Protein AF-A0A5M5C023-F1 (afdb_monomer)

Foldseek 3Di:
DVCVVCVVVVVVVVVVVVVLCVLLVAPPVVLVVLVVVLLVLLVVLLVVVLVVCLVPVLQKFFDPPPLDDVPPPPDDDDDDDDDDPPPPPQDLGPVVNVVVVVVLVVVLVVLVVVLVVLVVVLVVLVVVLVVLVVVQVVQLVVLLVVVLCVVLVVLVVVLVVLVVVLVVLVVVPPDPCSVVVNVVSVVVNVVSVVVSVVSSVVSVVVCVVCVVVRTDPVSVVVSVVSVVVSVVSVVVSVVSVVVSVVSVVVSVVSVVVSSVVSPVSDDSVNSSVVSVCLLVVHDPPSMDGDDPVSVVSSVVSNVVSVVSVVVSVVSSVVSNVVSPD

Secondary structure (DSSP, 8-state):
-HHHHHHHHHHHHHHHHHHHHHHTT--HHHHHHHHHHHHHHHHHHHHHHHHHHHH-GGGEEE-TTTS--GGGGG-PPP---S---------SSHHHHHHHHHHHHHHHHHHHHHHHHHHHHHHHHHHHHHHHHHHHHHHHHHHHHHHHHHHHHHHHHHHHHHHHHHHHHHTTTTSTTHHHHHHHHHHHHHHHHHHHHHHHHHHHHHHHH-HHHHS-HHHHHHHHHHHHHHHHHHHHHHHHHHHHHHHHHHHHHHHHHHHHHHHHH--HHHHHHHHHHHHTT---SSEEE-SHHHHHHHHHHHHHHHHHHHHHHHHHHHHHHHS--

Radius of gyration: 48.48 Å; Cα contacts (8 Å, |Δi|>4): 196; chains: 1; bounding box: 88×28×148 Å

Mean predicted aligned error: 12.98 Å

Sequence (325 aa):
MFLSLFSPLISILFSYIYTFVKNTNLNMNKLLKLLGFYLLSVLIFSCIYWSQFRKNTSAFIIEKQMNEITNNIYKMPYDNLIYKTPDYKIPFNINDFNNILKSKFDSISMLAFKLDSINNYEKSVKELRDSLQNRVEKSITSNIDLLIAQETKDLINQKDSILKIIDFLITKKENPNIDVAIVNEQVKIAYIKLKIASIELDIRNVALRNNSLFADKELALKHDSLQSEYLTNSDSISIYSNSLKILNREIYTLTKKYHANRIEKVSYWDFLYFSILASTSNNFGDMTPNSKNIKIAICFQILFSILFIGVLVDHIIKSINRGNW

Structure (mmCIF, N/CA/C/O backbone):
data_AF-A0A5M5C023-F1
#
_entry.id   AF-A0A5M5C023-F1
#
loop_
_atom_site.group_PDB
_atom_site.id
_atom_site.type_symbol
_atom_site.label_atom_id
_atom_site.label_alt_id
_atom_site.label_comp_id
_atom_site.label_asym_id
_atom_site.label_entity_id
_atom_site.label_seq_id
_atom_site.pdbx_PDB_ins_code
_atom_site.Cartn_x
_atom_site.Cartn_y
_atom_site.Cartn_z
_atom_site.occupancy
_atom_site.B_iso_or_equiv
_atom_site.auth_seq_id
_atom_site.auth_comp_id
_atom_site.auth_asym_id
_atom_site.auth_atom_id
_atom_site.pdbx_PDB_model_num
ATOM 1 N N . MET A 1 1 ? 14.045 -14.168 -53.974 1.00 45.50 1 MET A N 1
ATOM 2 C CA . MET A 1 1 ? 13.459 -13.251 -54.976 1.00 45.50 1 MET A CA 1
ATOM 3 C C . MET A 1 1 ? 13.944 -11.799 -54.828 1.00 45.50 1 MET A C 1
ATOM 5 O O . MET A 1 1 ? 14.198 -11.175 -55.842 1.00 45.50 1 MET A O 1
ATOM 9 N N . PHE A 1 2 ? 14.169 -11.262 -53.617 1.00 35.97 2 PHE A N 1
ATOM 10 C CA . PHE A 1 2 ? 14.769 -9.917 -53.444 1.00 35.97 2 PHE A CA 1
ATOM 11 C C . PHE A 1 2 ? 16.275 -9.842 -53.784 1.00 35.97 2 PHE A C 1
ATOM 13 O O . PHE A 1 2 ? 16.724 -8.883 -54.400 1.00 35.97 2 PHE A O 1
ATOM 20 N N . LEU A 1 3 ? 17.056 -10.880 -53.464 1.00 39.31 3 LEU A N 1
ATOM 21 C CA . LEU A 1 3 ? 18.500 -10.937 -53.760 1.00 39.31 3 LEU A CA 1
ATOM 22 C C . LEU A 1 3 ? 18.834 -10.976 -55.266 1.00 39.31 3 LEU A C 1
ATOM 24 O O . LEU A 1 3 ? 19.886 -10.489 -55.669 1.00 39.31 3 LEU A O 1
ATOM 28 N N . SER A 1 4 ? 17.940 -11.502 -56.113 1.00 46.41 4 SER A N 1
ATOM 29 C CA . SER A 1 4 ? 18.151 -11.563 -57.569 1.00 46.41 4 SER A CA 1
ATOM 30 C C . SER A 1 4 ? 17.963 -10.212 -58.263 1.00 46.41 4 SER A C 1
ATOM 32 O O . SER A 1 4 ? 18.541 -10.000 -59.322 1.00 46.41 4 SER A O 1
ATOM 34 N N . LEU A 1 5 ? 17.205 -9.286 -57.662 1.00 50.78 5 LEU A N 1
ATOM 35 C CA . LEU A 1 5 ? 16.990 -7.935 -58.199 1.00 50.78 5 LEU A CA 1
ATOM 36 C C . LEU A 1 5 ? 18.193 -7.012 -57.962 1.00 50.78 5 LEU A C 1
ATOM 38 O O . LEU A 1 5 ? 18.501 -6.175 -58.804 1.00 50.78 5 LEU A O 1
ATOM 42 N N . PHE A 1 6 ? 18.914 -7.195 -56.853 1.00 50.06 6 PHE A N 1
ATOM 43 C CA . PHE A 1 6 ? 20.108 -6.401 -56.540 1.00 50.06 6 PHE A CA 1
ATOM 44 C C . PHE A 1 6 ? 21.410 -7.018 -57.059 1.00 50.06 6 PHE A C 1
ATOM 46 O O . PHE A 1 6 ? 22.412 -6.318 -57.138 1.00 50.06 6 PHE A O 1
ATOM 53 N N . SER A 1 7 ? 21.411 -8.295 -57.454 1.00 57.06 7 SER A N 1
ATOM 54 C CA . SER A 1 7 ? 22.586 -8.985 -58.007 1.00 57.06 7 SER A CA 1
ATOM 55 C C . SER A 1 7 ? 23.289 -8.228 -59.153 1.00 57.06 7 SER A C 1
ATOM 57 O O . SER A 1 7 ? 24.505 -8.049 -59.054 1.00 57.06 7 SER A O 1
ATOM 59 N N . PRO A 1 8 ? 22.591 -7.710 -60.187 1.00 66.75 8 PRO A N 1
ATOM 60 C CA . PRO A 1 8 ? 23.249 -6.950 -61.251 1.00 66.75 8 PRO A CA 1
ATOM 61 C C . PRO A 1 8 ? 23.779 -5.590 -60.773 1.00 66.75 8 PRO A C 1
ATOM 63 O O . PRO A 1 8 ? 24.887 -5.212 -61.137 1.00 66.75 8 PRO A O 1
ATOM 66 N N . LEU A 1 9 ? 23.055 -4.882 -59.900 1.00 58.78 9 LEU A N 1
ATOM 67 C CA . LEU A 1 9 ? 23.508 -3.608 -59.318 1.00 58.78 9 LEU A CA 1
ATOM 68 C C . LEU A 1 9 ? 24.750 -3.785 -58.440 1.00 58.78 9 LEU A C 1
ATOM 70 O O . LEU A 1 9 ? 25.698 -3.011 -58.538 1.00 58.78 9 LEU A O 1
ATOM 74 N N . ILE A 1 10 ? 24.767 -4.837 -57.622 1.00 66.06 10 ILE A N 1
ATOM 75 C CA . ILE A 1 10 ? 25.913 -5.222 -56.800 1.00 66.06 10 ILE A CA 1
ATOM 76 C C . ILE A 1 10 ? 27.091 -5.586 -57.710 1.00 66.06 10 ILE A C 1
ATOM 78 O O . ILE A 1 10 ? 28.192 -5.091 -57.495 1.00 66.06 10 ILE A O 1
ATOM 82 N N . SER A 1 11 ? 26.870 -6.379 -58.763 1.00 65.50 11 SER A N 1
ATOM 83 C CA . SER A 1 11 ? 27.910 -6.747 -59.733 1.00 65.50 11 SER A CA 1
ATOM 84 C C . SER A 1 11 ? 28.512 -5.529 -60.443 1.00 65.50 11 SER A C 1
ATOM 86 O O . SER A 1 11 ? 29.735 -5.428 -60.539 1.00 65.50 11 SER A O 1
ATOM 88 N N . ILE A 1 12 ? 27.686 -4.564 -60.857 1.00 69.62 12 ILE A N 1
ATOM 89 C CA . ILE A 1 12 ? 28.137 -3.304 -61.465 1.00 69.62 12 ILE A CA 1
ATOM 90 C C . ILE A 1 12 ? 28.940 -2.476 -60.459 1.00 69.62 12 ILE A C 1
ATOM 92 O O . ILE A 1 12 ? 30.023 -2.001 -60.794 1.00 69.62 12 ILE A O 1
ATOM 96 N N . LEU A 1 13 ? 28.463 -2.348 -59.217 1.00 67.81 13 LEU A N 1
ATOM 97 C CA . LEU A 1 13 ? 29.171 -1.629 -58.158 1.00 67.81 13 LEU A CA 1
ATOM 98 C C . LEU A 1 13 ? 30.544 -2.263 -57.881 1.00 67.81 13 LEU A C 1
ATOM 100 O O . LEU A 1 13 ? 31.550 -1.560 -57.828 1.00 67.81 13 LEU A O 1
ATOM 104 N N . PHE A 1 14 ? 30.606 -3.594 -57.775 1.00 67.38 14 PHE A N 1
ATOM 105 C CA . PHE A 1 14 ? 31.858 -4.332 -57.598 1.00 67.38 14 PHE A CA 1
ATOM 106 C C . PHE A 1 14 ? 32.791 -4.187 -58.802 1.00 67.38 14 PHE A C 1
ATOM 108 O O . PHE A 1 14 ? 33.988 -4.000 -58.605 1.00 67.38 14 PHE A O 1
ATOM 115 N N . SER A 1 15 ? 32.268 -4.210 -60.030 1.00 69.44 15 SER A N 1
ATOM 116 C CA . SER A 1 15 ? 33.051 -3.969 -61.248 1.00 69.44 15 SER A CA 1
ATOM 117 C C . SER A 1 15 ? 33.625 -2.551 -61.277 1.00 69.44 15 SER A C 1
ATOM 119 O O . SER A 1 15 ? 34.789 -2.355 -61.629 1.00 69.44 15 SER A O 1
ATOM 121 N N . TYR A 1 16 ? 32.843 -1.556 -60.857 1.00 68.38 16 TYR A N 1
ATOM 122 C CA . TYR A 1 16 ? 33.275 -0.162 -60.798 1.00 68.38 16 TYR A CA 1
ATOM 123 C C . TYR A 1 16 ? 34.343 0.053 -59.720 1.00 68.38 16 TYR A C 1
ATOM 125 O O . TYR A 1 16 ? 35.383 0.650 -59.990 1.00 68.38 16 TYR A O 1
ATOM 133 N N . ILE A 1 17 ? 34.139 -0.513 -58.525 1.00 65.00 17 ILE A N 1
ATOM 134 C CA . ILE A 1 17 ? 35.118 -0.499 -57.428 1.00 65.00 17 ILE A CA 1
ATOM 135 C C . ILE A 1 17 ? 36.408 -1.205 -57.855 1.00 65.00 17 ILE A C 1
ATOM 137 O O . ILE A 1 17 ? 37.497 -0.678 -57.643 1.00 65.00 17 ILE A O 1
ATOM 141 N N . TYR A 1 18 ? 36.303 -2.373 -58.491 1.00 66.38 18 TYR A N 1
ATOM 142 C CA . TYR A 1 18 ? 37.455 -3.132 -58.970 1.00 66.38 18 TYR A CA 1
ATOM 143 C C . TYR A 1 18 ? 38.250 -2.354 -60.025 1.00 66.38 18 TYR A C 1
ATOM 145 O O . TYR A 1 18 ? 39.474 -2.273 -59.940 1.00 66.38 18 TYR A O 1
ATOM 153 N N . THR A 1 19 ? 37.560 -1.726 -60.981 1.00 65.69 19 THR A N 1
ATOM 154 C CA . THR A 1 19 ? 38.187 -0.909 -62.031 1.00 65.69 19 THR A CA 1
ATOM 155 C C . THR A 1 19 ? 38.850 0.338 -61.445 1.00 65.69 19 THR A C 1
ATOM 157 O O . THR A 1 19 ? 39.995 0.640 -61.773 1.00 65.69 19 THR A O 1
ATOM 160 N N . PHE A 1 20 ? 38.178 1.025 -60.517 1.00 63.75 20 PHE A N 1
ATOM 161 C CA . PHE A 1 20 ? 38.725 2.181 -59.808 1.00 63.75 20 PHE A CA 1
ATOM 162 C C . PHE A 1 20 ? 39.988 1.823 -59.020 1.00 63.75 20 PHE A C 1
ATOM 164 O O . PHE A 1 20 ? 40.991 2.530 -59.093 1.00 63.75 20 PHE A O 1
ATOM 171 N N . VAL A 1 21 ? 39.973 0.699 -58.304 1.00 61.69 21 VAL A N 1
ATOM 172 C CA . VAL A 1 21 ? 41.126 0.252 -57.519 1.00 61.69 21 VAL A CA 1
ATOM 173 C C . VAL A 1 21 ? 42.283 -0.179 -58.419 1.00 61.69 21 VAL A C 1
ATOM 175 O O . VAL A 1 21 ? 43.427 0.202 -58.164 1.00 61.69 21 VAL A O 1
ATOM 178 N N . LYS A 1 22 ? 42.000 -0.913 -59.500 1.00 62.97 22 LYS A N 1
ATOM 179 C CA . LYS A 1 22 ? 43.014 -1.305 -60.485 1.00 62.97 22 LYS A CA 1
ATOM 180 C C . LYS A 1 22 ? 43.704 -0.084 -61.103 1.00 62.97 22 LYS A C 1
ATOM 182 O O . LYS A 1 22 ? 44.918 -0.099 -61.258 1.00 62.97 22 LYS A O 1
ATOM 187 N N . ASN A 1 23 ? 42.954 0.981 -61.383 1.00 61.09 23 ASN A N 1
ATOM 188 C CA . ASN A 1 23 ? 43.488 2.218 -61.960 1.00 61.09 23 ASN A CA 1
ATOM 189 C C . ASN A 1 23 ? 44.277 3.092 -60.968 1.00 61.09 23 ASN A C 1
ATOM 191 O O . ASN A 1 23 ? 44.952 4.020 -61.395 1.00 61.09 23 ASN A O 1
ATOM 195 N N . THR A 1 24 ? 44.201 2.832 -59.661 1.00 57.56 24 THR A N 1
ATOM 196 C CA . THR A 1 24 ? 44.783 3.699 -58.616 1.00 57.56 24 THR A CA 1
ATOM 197 C C . THR A 1 24 ? 45.855 3.007 -57.769 1.00 57.56 24 THR A C 1
ATOM 199 O O . THR A 1 24 ? 46.266 3.556 -56.749 1.00 57.56 24 THR A O 1
ATOM 202 N N . ASN A 1 25 ? 46.303 1.799 -58.151 1.00 62.72 25 ASN A N 1
ATOM 203 C CA . ASN A 1 25 ? 47.238 0.968 -57.368 1.00 62.72 25 ASN A CA 1
ATOM 204 C C . ASN A 1 25 ? 46.839 0.848 -55.877 1.00 62.72 25 ASN A C 1
ATOM 206 O O . ASN A 1 25 ? 47.679 0.741 -54.978 1.00 62.72 25 ASN A O 1
ATOM 210 N N . LEU A 1 26 ? 45.531 0.873 -55.600 1.00 64.81 26 LEU A N 1
ATOM 211 C CA . LEU A 1 26 ? 44.979 0.786 -54.251 1.00 64.81 26 LEU A CA 1
ATOM 212 C C . LEU A 1 26 ? 45.228 -0.618 -53.680 1.00 64.81 26 LEU A C 1
ATOM 214 O O . LEU A 1 26 ? 44.913 -1.633 -54.302 1.00 64.81 26 LEU A O 1
ATOM 218 N N . ASN A 1 27 ? 45.757 -0.698 -52.455 1.00 75.19 27 ASN A N 1
ATOM 219 C CA . ASN A 1 27 ? 45.905 -1.981 -51.767 1.00 75.19 27 ASN A CA 1
ATOM 220 C C . ASN A 1 27 ? 44.518 -2.505 -51.354 1.00 75.19 27 ASN A C 1
ATOM 222 O O . ASN A 1 27 ? 44.015 -2.173 -50.276 1.00 75.19 27 ASN A O 1
ATOM 226 N N . MET A 1 28 ? 43.922 -3.343 -52.208 1.00 70.75 28 MET A N 1
ATOM 227 C CA . MET A 1 28 ? 42.585 -3.919 -52.012 1.00 70.75 28 MET A CA 1
ATOM 228 C C . MET A 1 28 ? 42.400 -4.565 -50.649 1.00 70.75 28 MET A C 1
ATOM 230 O O . MET A 1 28 ? 41.371 -4.372 -50.007 1.00 70.75 28 MET A O 1
ATOM 234 N N . ASN A 1 29 ? 43.411 -5.284 -50.168 1.00 76.38 29 ASN A N 1
ATOM 235 C CA . ASN A 1 29 ? 43.328 -5.967 -48.884 1.00 76.38 29 ASN A CA 1
ATOM 236 C C . ASN A 1 29 ? 43.216 -4.974 -47.724 1.00 76.38 29 ASN A C 1
ATOM 238 O O . ASN A 1 29 ? 42.525 -5.246 -46.744 1.00 76.38 29 ASN A O 1
ATOM 242 N N . LYS A 1 30 ? 43.873 -3.814 -47.818 1.00 77.62 30 LYS A N 1
ATOM 243 C CA . LYS A 1 30 ? 43.791 -2.771 -46.791 1.00 77.62 30 LYS A CA 1
ATOM 244 C C . LYS A 1 30 ? 42.465 -2.010 -46.861 1.00 77.62 30 LYS A C 1
ATOM 246 O O . LYS A 1 30 ? 41.857 -1.788 -45.817 1.00 77.62 30 LYS A O 1
ATOM 251 N N . LEU A 1 31 ? 41.983 -1.690 -48.063 1.00 78.62 31 LEU A N 1
ATOM 252 C CA . LEU A 1 31 ? 40.679 -1.051 -48.268 1.00 78.62 31 LEU A CA 1
ATOM 253 C C . LEU A 1 31 ? 39.523 -1.940 -47.777 1.00 78.62 31 LEU A C 1
ATOM 255 O O . LEU A 1 31 ? 38.661 -1.472 -47.038 1.00 78.62 31 LEU A O 1
ATOM 259 N N . LEU A 1 32 ? 39.538 -3.233 -48.115 1.00 80.50 32 LEU A N 1
ATOM 260 C CA . LEU A 1 32 ? 38.535 -4.202 -47.660 1.00 80.50 32 LEU A CA 1
ATOM 261 C C . LEU A 1 32 ? 38.550 -4.376 -46.138 1.00 80.50 32 LEU A C 1
ATOM 263 O O . LEU A 1 32 ? 37.488 -4.436 -45.525 1.00 80.50 32 LEU A O 1
ATOM 267 N N . LYS A 1 33 ? 39.734 -4.404 -45.507 1.00 83.31 33 LYS A N 1
ATOM 268 C CA . LYS A 1 33 ? 39.852 -4.440 -44.038 1.00 83.31 33 LYS A CA 1
ATOM 269 C C . LYS A 1 33 ? 39.253 -3.197 -43.385 1.00 83.31 33 LYS A C 1
ATOM 271 O O . LYS A 1 33 ? 38.554 -3.323 -42.385 1.00 83.31 33 LYS A O 1
ATOM 276 N N . LEU A 1 34 ? 39.505 -2.016 -43.952 1.00 82.94 34 LEU A N 1
ATOM 277 C CA . LEU A 1 34 ? 38.919 -0.764 -43.476 1.00 82.94 34 LEU A CA 1
ATOM 278 C C . LEU A 1 34 ? 37.390 -0.812 -43.598 1.00 82.94 34 LEU A C 1
ATOM 280 O O . LEU A 1 34 ? 36.701 -0.653 -42.594 1.00 82.94 34 LEU A O 1
ATOM 284 N N . LEU A 1 35 ? 36.851 -1.102 -44.784 1.00 84.69 35 LEU A N 1
ATOM 285 C CA . LEU A 1 35 ? 35.401 -1.209 -44.995 1.00 84.69 35 LEU A CA 1
ATOM 286 C C . LEU A 1 35 ? 34.752 -2.261 -44.080 1.00 84.69 35 LEU A C 1
ATOM 288 O O . LEU A 1 35 ? 33.687 -2.016 -43.517 1.00 84.69 35 LEU A O 1
ATOM 292 N N . GLY A 1 36 ? 35.415 -3.400 -43.873 1.00 85.62 36 GLY A N 1
ATOM 293 C CA . GLY A 1 36 ? 34.973 -4.428 -42.934 1.00 85.62 36 GLY A CA 1
ATOM 294 C C . GLY A 1 36 ? 34.920 -3.928 -41.487 1.00 85.62 36 GLY A C 1
ATOM 295 O O . GLY A 1 36 ? 33.953 -4.202 -40.783 1.00 85.62 36 GLY A O 1
ATOM 296 N N . PHE A 1 37 ? 35.911 -3.145 -41.052 1.00 87.06 37 PHE A N 1
ATOM 297 C CA . PHE A 1 37 ? 35.931 -2.541 -39.716 1.00 87.06 37 PHE A CA 1
ATOM 298 C C . PHE A 1 37 ? 34.816 -1.503 -39.526 1.00 87.06 37 PHE A C 1
ATOM 300 O O . PHE A 1 37 ? 34.177 -1.464 -38.474 1.00 87.06 37 PHE A O 1
ATOM 307 N N . TYR A 1 38 ? 34.520 -0.713 -40.561 1.00 87.81 38 TYR A N 1
ATOM 308 C CA . TYR A 1 38 ? 33.382 0.206 -40.553 1.00 87.81 38 TYR A CA 1
ATOM 309 C C . TYR A 1 38 ? 32.048 -0.531 -40.426 1.00 87.81 38 TYR A C 1
ATOM 311 O O . TYR A 1 38 ? 31.273 -0.231 -39.518 1.00 87.81 38 TYR A O 1
ATOM 319 N N . LEU A 1 39 ? 31.806 -1.543 -41.264 1.00 90.06 39 LEU A N 1
ATOM 320 C CA . LEU A 1 39 ? 30.592 -2.363 -41.184 1.00 90.06 39 LEU A CA 1
ATOM 321 C C . LEU A 1 39 ? 30.458 -3.044 -39.817 1.00 90.06 39 LEU A C 1
ATOM 323 O O . LEU A 1 39 ? 29.373 -3.060 -39.238 1.00 90.06 39 LEU A O 1
ATOM 327 N N . LEU A 1 40 ? 31.565 -3.544 -39.263 1.00 91.25 40 LEU A N 1
ATOM 328 C CA . LEU A 1 40 ? 31.584 -4.129 -37.926 1.00 91.25 40 LEU A CA 1
ATOM 329 C C . LEU A 1 40 ? 31.169 -3.110 -36.856 1.00 91.25 40 LEU A C 1
ATOM 331 O O . LEU A 1 40 ? 30.393 -3.449 -35.966 1.00 91.25 40 LEU A O 1
ATOM 335 N N . SER A 1 41 ? 31.628 -1.859 -36.954 1.00 91.75 41 SER A N 1
ATOM 336 C CA . SER A 1 41 ? 31.235 -0.805 -36.011 1.00 91.75 41 SER A CA 1
ATOM 337 C C . SER A 1 41 ? 29.733 -0.508 -36.058 1.00 91.75 41 SER A C 1
ATOM 339 O O . SER A 1 41 ? 29.088 -0.455 -35.011 1.00 91.75 41 SER A O 1
ATOM 341 N N . VAL A 1 42 ? 29.148 -0.429 -37.259 1.00 94.06 42 VAL A N 1
ATOM 342 C CA . VAL A 1 42 ? 27.703 -0.228 -37.462 1.00 94.06 42 VAL A CA 1
ATOM 343 C C . VAL A 1 42 ? 26.903 -1.373 -36.834 1.00 94.06 42 VAL A C 1
ATOM 345 O O . VAL A 1 42 ? 25.900 -1.130 -36.156 1.00 94.06 42 VAL A O 1
ATOM 348 N N . LEU A 1 43 ? 27.363 -2.617 -37.004 1.00 95.25 43 LEU A N 1
ATOM 349 C CA . LEU A 1 43 ? 26.743 -3.798 -36.396 1.00 95.25 43 LEU A CA 1
ATOM 350 C C . LEU A 1 43 ? 26.840 -3.778 -34.864 1.00 95.25 43 LEU A C 1
ATOM 352 O O . LEU A 1 43 ? 25.854 -4.072 -34.187 1.00 95.25 43 LEU A O 1
ATOM 356 N N . ILE A 1 44 ? 27.992 -3.391 -34.305 1.00 94.50 44 ILE A N 1
ATOM 357 C CA . ILE A 1 44 ? 28.186 -3.280 -32.852 1.00 94.50 44 ILE A CA 1
ATOM 358 C C . ILE A 1 44 ? 27.210 -2.257 -32.261 1.00 94.50 44 ILE A C 1
ATOM 360 O O . ILE A 1 44 ? 26.498 -2.576 -31.306 1.00 94.50 44 ILE A O 1
ATOM 364 N N . PHE A 1 45 ? 27.123 -1.056 -32.837 1.00 95.00 45 PHE A N 1
ATOM 365 C CA . PHE A 1 45 ? 26.204 -0.028 -32.344 1.00 95.00 45 PHE A CA 1
ATOM 366 C C . PHE A 1 45 ? 24.733 -0.419 -32.524 1.00 95.00 45 PHE A C 1
ATOM 368 O O . PHE A 1 45 ? 23.945 -0.235 -31.597 1.00 95.00 45 PHE A O 1
ATOM 375 N N . SER A 1 46 ? 24.373 -1.074 -33.633 1.00 95.88 46 SER A N 1
ATOM 376 C CA . SER A 1 46 ? 23.036 -1.656 -33.829 1.00 95.88 46 SER A CA 1
ATOM 377 C C . SER A 1 46 ? 22.668 -2.639 -32.706 1.00 95.88 46 SER A C 1
ATOM 379 O O . SER A 1 46 ? 21.591 -2.542 -32.111 1.00 95.88 46 SER A O 1
ATOM 381 N N . CYS A 1 47 ? 23.587 -3.536 -32.336 1.00 95.81 47 CYS A N 1
ATOM 382 C CA . CYS A 1 47 ? 23.397 -4.463 -31.219 1.00 95.81 47 CYS A CA 1
ATOM 383 C C . CYS A 1 47 ? 23.256 -3.742 -29.870 1.00 95.81 47 CYS A C 1
ATOM 385 O O . CYS A 1 47 ? 22.412 -4.126 -29.055 1.00 95.81 47 CYS A O 1
ATOM 387 N N . ILE A 1 48 ? 24.045 -2.688 -29.629 1.00 94.75 48 ILE A N 1
ATOM 388 C CA . ILE A 1 48 ? 23.936 -1.857 -28.420 1.00 94.75 48 ILE A CA 1
ATOM 389 C C . ILE A 1 48 ? 22.545 -1.218 -28.344 1.00 94.75 48 ILE A C 1
ATOM 391 O O . ILE A 1 48 ? 21.888 -1.310 -27.304 1.00 94.75 48 ILE A O 1
ATOM 395 N N . TYR A 1 49 ? 22.068 -0.618 -29.435 1.00 95.19 49 TYR A N 1
ATOM 396 C CA . TYR A 1 49 ? 20.758 0.028 -29.485 1.00 95.19 49 TYR A CA 1
ATOM 397 C C . TYR A 1 49 ? 19.617 -0.957 -29.269 1.00 95.19 49 TYR A C 1
ATOM 399 O O . TYR A 1 49 ? 18.751 -0.709 -28.428 1.00 95.19 49 TYR A O 1
ATOM 407 N N . TRP A 1 50 ? 19.663 -2.108 -29.937 1.00 94.31 50 TRP A N 1
ATOM 408 C CA . TRP A 1 50 ? 18.663 -3.156 -29.767 1.00 94.31 50 TRP A CA 1
ATOM 409 C C . TRP A 1 50 ? 18.619 -3.699 -28.336 1.00 94.31 50 TRP A C 1
ATOM 411 O O . TRP A 1 50 ? 17.545 -3.854 -27.752 1.00 94.31 50 TRP A O 1
ATOM 421 N N . SER A 1 51 ? 19.786 -3.943 -27.737 1.00 93.38 51 SER A N 1
ATOM 422 C CA . SER A 1 51 ? 19.893 -4.408 -26.352 1.00 93.38 51 SER A CA 1
ATOM 423 C C . SER A 1 51 ? 19.310 -3.390 -25.368 1.00 93.38 51 SER A C 1
ATOM 425 O O . SER A 1 51 ? 18.541 -3.754 -24.475 1.00 93.38 51 SER A O 1
ATOM 427 N N . GLN A 1 52 ? 19.612 -2.101 -25.555 1.00 92.06 52 GLN A N 1
ATOM 428 C CA . GLN A 1 52 ? 19.050 -1.031 -24.728 1.00 92.06 52 GLN A CA 1
ATOM 429 C C . GLN A 1 52 ? 17.535 -0.900 -24.909 1.00 92.06 52 GLN A C 1
ATOM 431 O O . GLN A 1 52 ? 16.817 -0.749 -23.922 1.00 92.06 52 GLN A O 1
ATOM 436 N N . PHE A 1 53 ? 17.032 -1.027 -26.137 1.00 91.31 53 PHE A N 1
ATOM 437 C CA . PHE A 1 53 ? 15.600 -0.986 -26.414 1.00 91.31 53 PHE A CA 1
ATOM 438 C C . PHE A 1 53 ? 14.840 -2.161 -25.788 1.00 91.31 53 PHE A C 1
ATOM 440 O O . PHE A 1 53 ? 13.792 -1.955 -25.180 1.00 91.31 53 PHE A O 1
ATOM 447 N N . ARG A 1 54 ? 15.380 -3.387 -25.854 1.00 88.94 54 ARG A N 1
ATOM 448 C CA . ARG A 1 54 ? 14.763 -4.544 -25.184 1.00 88.94 54 ARG A CA 1
ATOM 449 C C . ARG A 1 54 ? 14.702 -4.385 -23.671 1.00 88.94 54 ARG A C 1
ATOM 451 O O . ARG A 1 54 ? 13.743 -4.834 -23.060 1.00 88.94 54 ARG A O 1
ATOM 458 N N . LYS A 1 55 ? 15.713 -3.766 -23.057 1.00 87.88 55 LYS A N 1
ATOM 459 C CA . LYS A 1 55 ? 15.705 -3.484 -21.612 1.00 87.88 55 LYS A CA 1
ATOM 460 C C . LYS A 1 55 ? 14.729 -2.368 -21.261 1.00 87.88 55 LYS A C 1
ATOM 462 O O . LYS A 1 55 ? 14.086 -2.415 -20.218 1.00 87.88 55 LYS A O 1
ATOM 467 N N . ASN A 1 56 ? 14.632 -1.357 -22.118 1.00 85.06 56 ASN A N 1
ATOM 468 C CA . ASN A 1 56 ? 13.766 -0.214 -21.916 1.00 85.06 56 ASN A CA 1
ATOM 469 C C . ASN A 1 56 ? 13.220 0.296 -23.255 1.00 85.06 56 ASN A C 1
ATOM 471 O O . ASN A 1 56 ? 13.875 1.056 -23.968 1.00 85.06 56 ASN A O 1
ATOM 475 N N . THR A 1 57 ? 11.972 -0.048 -23.567 1.00 85.75 57 THR A N 1
ATOM 476 C CA . THR A 1 57 ? 11.336 0.362 -24.830 1.00 85.75 57 THR A CA 1
ATOM 477 C C . THR A 1 57 ? 11.113 1.870 -24.916 1.00 85.75 57 THR A C 1
ATOM 479 O O . THR A 1 57 ? 11.013 2.409 -26.014 1.00 85.75 57 THR A O 1
ATOM 482 N N . SER A 1 58 ? 11.099 2.586 -23.784 1.00 84.38 58 SER A N 1
ATOM 483 C CA . SER A 1 58 ? 11.028 4.055 -23.768 1.00 84.38 58 SER A CA 1
ATOM 484 C C . SER A 1 58 ? 12.326 4.743 -24.187 1.00 84.38 58 SER A C 1
ATOM 486 O O . SER A 1 58 ? 12.342 5.960 -24.354 1.00 84.38 58 SER A O 1
ATOM 488 N N . ALA A 1 59 ? 13.415 3.990 -24.361 1.00 86.06 59 ALA A N 1
ATOM 489 C CA . ALA A 1 59 ? 14.725 4.545 -24.657 1.00 86.06 59 ALA A CA 1
ATOM 490 C C . ALA A 1 59 ? 14.809 5.153 -26.075 1.00 86.06 59 ALA A C 1
ATOM 492 O O . ALA A 1 59 ? 15.648 6.028 -26.306 1.00 86.06 59 ALA A O 1
ATOM 493 N N . PHE A 1 60 ? 13.885 4.769 -26.963 1.00 88.44 60 PHE A N 1
ATOM 494 C CA . PHE A 1 60 ? 13.640 5.372 -28.273 1.00 88.44 60 PHE A CA 1
ATOM 495 C C . PHE A 1 60 ? 12.176 5.816 -28.410 1.00 88.44 60 PHE A C 1
ATOM 497 O O . PHE A 1 60 ? 11.253 5.104 -27.992 1.00 88.44 60 PHE A O 1
ATOM 504 N N . ILE A 1 61 ? 11.958 6.970 -29.035 1.00 85.25 61 ILE A N 1
ATOM 505 C CA . ILE A 1 61 ? 10.658 7.381 -29.573 1.00 85.25 61 ILE A CA 1
ATOM 506 C C . ILE A 1 61 ? 10.603 6.863 -31.012 1.00 85.25 61 ILE A C 1
ATOM 508 O O . ILE A 1 61 ? 11.574 7.000 -31.750 1.00 85.25 61 ILE A O 1
ATOM 512 N N . ILE A 1 62 ? 9.503 6.206 -31.373 1.00 83.94 62 ILE A N 1
ATOM 513 C CA . ILE A 1 62 ? 9.328 5.579 -32.688 1.00 83.94 62 ILE A CA 1
ATOM 514 C C . ILE A 1 62 ? 8.088 6.189 -33.320 1.00 83.94 62 ILE A C 1
ATOM 516 O O . ILE A 1 62 ? 7.015 6.177 -32.706 1.00 83.94 62 ILE A O 1
ATOM 520 N N . GLU A 1 63 ? 8.252 6.742 -34.516 1.00 76.81 63 GLU A N 1
ATOM 521 C CA . GLU A 1 63 ? 7.180 7.391 -35.259 1.00 76.81 63 GLU A CA 1
ATOM 522 C C . GLU A 1 63 ? 6.174 6.338 -35.749 1.00 76.81 63 GLU A C 1
ATOM 524 O O . GLU A 1 63 ? 6.517 5.366 -36.421 1.00 76.81 63 GLU A O 1
ATOM 529 N N . LYS A 1 64 ? 4.897 6.510 -35.387 1.00 62.72 64 LYS A N 1
ATOM 530 C CA . LYS A 1 64 ? 3.835 5.520 -35.639 1.00 62.72 64 LYS A CA 1
ATOM 531 C C . LYS A 1 64 ? 3.517 5.347 -37.131 1.00 62.72 64 LYS A C 1
ATOM 533 O O . LYS A 1 64 ? 3.081 4.277 -37.535 1.00 62.72 64 LYS A O 1
ATOM 538 N N . GLN A 1 65 ? 3.707 6.395 -37.930 1.00 53.22 65 GLN A N 1
ATOM 539 C CA . GLN A 1 65 ? 3.245 6.447 -39.320 1.00 53.22 65 GLN A CA 1
ATOM 540 C C . GLN A 1 65 ? 4.182 5.739 -40.309 1.00 53.22 65 GLN A C 1
ATOM 542 O O . GLN A 1 65 ? 3.721 5.322 -41.365 1.00 53.22 65 GLN A O 1
ATOM 547 N N . MET A 1 66 ? 5.461 5.557 -39.965 1.00 48.56 66 MET A N 1
ATOM 548 C CA . MET A 1 66 ? 6.472 5.031 -40.896 1.00 48.56 66 MET A CA 1
ATOM 549 C C . MET A 1 66 ? 6.698 3.512 -40.774 1.00 48.56 66 MET A C 1
ATOM 551 O O . MET A 1 66 ? 7.151 2.886 -41.727 1.00 48.56 66 MET A O 1
ATOM 555 N N . ASN A 1 67 ? 6.312 2.897 -39.645 1.00 48.09 67 ASN A N 1
ATOM 556 C CA . ASN A 1 67 ? 6.443 1.446 -39.414 1.00 48.09 67 ASN A CA 1
ATOM 557 C C . ASN A 1 67 ? 5.132 0.656 -39.609 1.00 48.09 67 ASN A C 1
ATOM 559 O O . ASN A 1 67 ? 5.124 -0.571 -39.494 1.00 48.09 67 ASN A O 1
ATOM 563 N N . GLU A 1 68 ? 4.013 1.325 -39.897 1.00 48.66 68 GLU A N 1
ATOM 564 C CA . GLU A 1 68 ? 2.743 0.671 -40.225 1.00 48.66 68 GLU A CA 1
ATOM 565 C C . GLU A 1 68 ? 2.596 0.582 -41.753 1.00 48.66 68 GLU A C 1
ATOM 567 O O . GLU A 1 68 ? 2.075 1.485 -42.400 1.00 48.66 68 GLU A O 1
ATOM 572 N N . ILE A 1 69 ? 3.035 -0.531 -42.355 1.00 45.59 69 ILE A N 1
ATOM 573 C CA 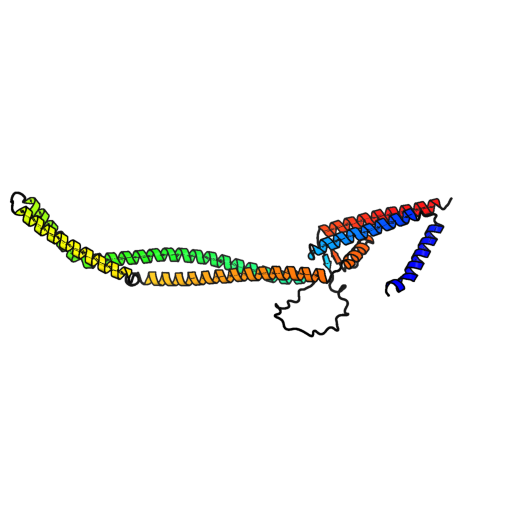. ILE A 1 69 ? 2.658 -0.841 -43.741 1.00 45.59 69 ILE A CA 1
ATOM 574 C C . ILE A 1 69 ? 1.134 -1.036 -43.751 1.00 45.59 69 ILE A C 1
ATOM 576 O O . ILE A 1 69 ? 0.614 -1.929 -43.078 1.00 45.59 69 ILE A O 1
ATOM 580 N N . THR A 1 70 ? 0.408 -0.244 -44.540 1.00 42.00 70 THR A N 1
ATOM 581 C CA . THR A 1 70 ? -1.065 -0.269 -44.681 1.00 42.00 70 THR A CA 1
ATOM 582 C C . THR A 1 70 ? -1.636 -1.575 -45.264 1.00 42.00 70 THR A C 1
ATOM 584 O O . THR A 1 70 ? -2.828 -1.667 -45.546 1.00 42.00 70 THR A O 1
ATOM 587 N N . ASN A 1 71 ? -0.837 -2.641 -45.371 1.00 37.00 71 ASN A N 1
ATOM 588 C CA . ASN A 1 71 ? -1.239 -3.945 -45.905 1.00 37.00 71 ASN A CA 1
ATOM 589 C C . ASN A 1 71 ? -2.211 -4.733 -45.003 1.00 37.00 71 ASN A C 1
ATOM 591 O O . ASN A 1 71 ? -2.710 -5.776 -45.417 1.00 37.00 71 ASN A O 1
ATOM 595 N N . ASN A 1 72 ? -2.525 -4.257 -43.794 1.00 35.66 72 ASN A N 1
ATOM 596 C CA . ASN A 1 72 ? -3.441 -4.939 -42.868 1.00 35.66 72 ASN A CA 1
ATOM 597 C C . ASN A 1 72 ? -4.923 -4.535 -43.002 1.00 35.66 72 ASN A C 1
ATOM 599 O O . ASN A 1 72 ? -5.719 -4.852 -42.120 1.00 35.66 72 ASN A O 1
ATOM 603 N N . ILE A 1 73 ? -5.334 -3.895 -44.103 1.00 33.53 73 ILE A N 1
ATOM 604 C CA . ILE A 1 73 ? -6.752 -3.543 -44.334 1.00 33.53 73 ILE A CA 1
ATOM 605 C C . ILE A 1 73 ? -7.642 -4.789 -44.590 1.00 33.53 73 ILE A C 1
ATOM 607 O O . ILE A 1 73 ? -8.858 -4.702 -44.453 1.00 33.53 73 ILE A O 1
ATOM 611 N N . TYR A 1 74 ? -7.077 -5.981 -44.834 1.00 32.22 74 TYR A N 1
ATOM 612 C CA . TYR A 1 74 ? -7.846 -7.212 -45.111 1.00 32.22 74 TYR A CA 1
ATOM 613 C C . TYR A 1 74 ? -7.604 -8.374 -44.134 1.00 32.22 74 TYR A C 1
ATOM 615 O O . TYR A 1 74 ? -7.395 -9.514 -44.545 1.00 32.22 74 TYR A O 1
ATOM 623 N N . LYS A 1 75 ? -7.684 -8.129 -42.823 1.00 29.95 75 LYS A N 1
ATOM 624 C CA . LYS A 1 75 ? -7.952 -9.211 -41.857 1.00 29.95 75 LYS A CA 1
ATOM 625 C C . LYS A 1 75 ? -9.098 -8.814 -40.934 1.00 29.95 75 LYS A C 1
ATOM 627 O O . LYS A 1 75 ? -8.885 -8.266 -39.856 1.00 29.95 75 LYS A O 1
ATOM 632 N N . MET A 1 76 ? -10.325 -9.083 -41.385 1.00 29.92 76 MET A N 1
ATOM 633 C CA . MET A 1 76 ? -11.476 -9.166 -40.484 1.00 29.92 76 MET A CA 1
ATOM 634 C C . MET A 1 76 ? -11.262 -10.312 -39.478 1.00 29.92 76 MET A C 1
ATOM 636 O O . MET A 1 76 ? -10.722 -11.352 -39.863 1.00 29.92 76 MET A O 1
ATOM 640 N N . PRO A 1 77 ? -11.672 -10.149 -38.210 1.00 35.69 77 PRO A N 1
ATOM 641 C CA . PRO A 1 77 ? -11.480 -11.161 -37.187 1.00 35.69 77 PRO A CA 1
ATOM 642 C C . PRO A 1 77 ? -12.643 -12.159 -37.201 1.00 35.69 77 PRO A C 1
ATOM 644 O O . PRO A 1 77 ? -13.781 -11.793 -36.915 1.00 35.69 77 PRO A O 1
ATOM 647 N N . TYR A 1 78 ? -12.336 -13.422 -37.483 1.00 31.00 78 TYR A N 1
ATOM 648 C CA . TYR A 1 78 ? -13.114 -14.554 -36.988 1.00 31.00 78 TYR A CA 1
ATOM 649 C C . TYR A 1 78 ? -12.357 -15.182 -35.807 1.00 31.00 78 TYR A C 1
ATOM 651 O O . TYR A 1 78 ? -11.142 -15.367 -35.884 1.00 31.00 78 TYR A O 1
ATOM 659 N N . ASP A 1 79 ? -13.120 -15.487 -34.752 1.00 29.94 79 ASP A N 1
ATOM 660 C CA . ASP A 1 79 ? -12.825 -16.378 -33.616 1.00 29.94 79 ASP A CA 1
ATOM 661 C C . ASP A 1 79 ? -11.880 -15.836 -32.514 1.00 29.94 79 ASP A C 1
ATOM 663 O O . ASP A 1 79 ? -10.869 -15.198 -32.776 1.00 29.94 79 ASP A O 1
ATOM 667 N N . ASN A 1 80 ? -12.103 -16.008 -31.205 1.00 33.03 80 ASN A N 1
ATOM 668 C CA . ASN A 1 80 ? -13.081 -16.774 -30.436 1.00 33.03 80 ASN A CA 1
ATOM 669 C C . ASN A 1 80 ? -13.355 -16.067 -29.091 1.00 33.03 80 ASN A C 1
ATOM 671 O O . ASN A 1 80 ? -12.467 -15.455 -28.488 1.00 33.03 80 ASN A O 1
ATOM 675 N N . LEU A 1 81 ? -14.594 -16.182 -28.612 1.00 35.91 81 LEU A N 1
ATOM 676 C CA . LEU A 1 81 ? -15.051 -15.767 -27.286 1.00 35.91 81 LEU A CA 1
ATOM 677 C C . LEU A 1 81 ? -14.450 -16.688 -26.213 1.00 35.91 81 LEU A C 1
ATOM 679 O O . LEU A 1 81 ? -15.041 -17.694 -25.840 1.00 35.91 81 LEU A O 1
ATOM 683 N N . ILE A 1 82 ? -13.274 -16.338 -25.697 1.00 35.81 82 ILE A N 1
ATOM 684 C CA . ILE A 1 82 ? -12.746 -16.883 -24.4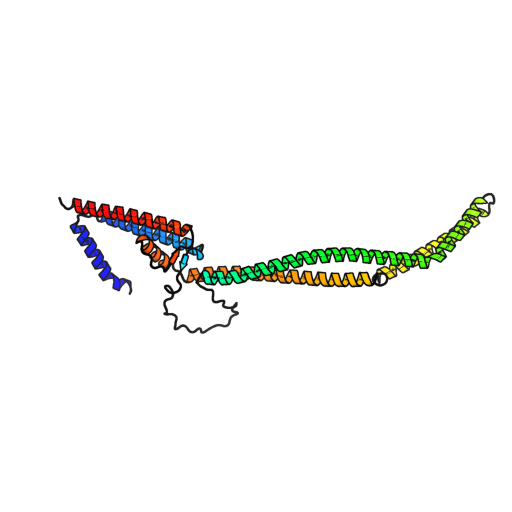41 1.00 35.81 82 ILE A CA 1
ATOM 685 C C . ILE A 1 82 ? -12.338 -15.684 -23.590 1.00 35.81 82 ILE A C 1
ATOM 687 O O . ILE A 1 82 ? -11.463 -14.925 -23.997 1.00 35.81 82 ILE A O 1
ATOM 691 N N . TYR A 1 83 ? -13.043 -15.489 -22.467 1.00 34.69 83 TYR A N 1
ATOM 692 C CA . TYR A 1 83 ? -12.831 -14.492 -21.404 1.00 34.69 83 TYR A CA 1
ATOM 693 C C . TYR A 1 83 ? -11.737 -13.449 -21.685 1.00 34.69 83 TYR A C 1
ATOM 695 O O . TYR A 1 83 ? -10.630 -13.501 -21.146 1.00 34.69 83 TYR A O 1
ATOM 703 N N . LYS A 1 84 ? -12.059 -12.464 -22.531 1.00 35.69 84 LYS A N 1
ATOM 704 C CA . LYS A 1 84 ? -11.183 -11.317 -22.746 1.00 35.69 84 LYS A CA 1
ATOM 705 C C . LYS A 1 84 ? -11.237 -10.432 -21.507 1.00 35.69 84 LYS A C 1
ATOM 707 O O . LYS A 1 84 ? -12.244 -9.781 -21.237 1.00 35.69 84 LYS A O 1
ATOM 712 N N . THR A 1 85 ? -10.112 -10.345 -20.796 1.00 40.53 85 THR A N 1
ATOM 713 C CA . THR A 1 85 ? -9.758 -9.101 -20.097 1.00 40.53 85 THR A CA 1
ATOM 714 C C . THR A 1 85 ? -10.030 -7.941 -21.055 1.00 40.53 85 THR A C 1
ATOM 716 O O . THR A 1 85 ? -9.673 -8.106 -22.225 1.00 40.53 85 THR A O 1
ATOM 719 N N . PRO A 1 86 ? -10.627 -6.816 -20.623 1.00 39.84 86 PRO A N 1
ATOM 720 C CA . PRO A 1 86 ? -10.968 -5.720 -21.524 1.00 39.84 86 PRO A CA 1
ATOM 721 C C . PRO A 1 86 ? -9.782 -5.419 -22.443 1.00 39.84 86 PRO A C 1
ATOM 723 O O . PRO A 1 86 ? -8.665 -5.184 -21.968 1.00 39.84 86 PRO A O 1
ATOM 726 N N . ASP A 1 87 ? -10.025 -5.535 -23.752 1.00 46.19 87 ASP A N 1
ATOM 727 C CA . ASP A 1 87 ? -9.064 -5.292 -24.828 1.00 46.19 87 ASP A CA 1
ATOM 728 C C . ASP A 1 87 ? -8.765 -3.785 -24.844 1.00 46.19 87 ASP A C 1
ATOM 730 O O . ASP A 1 87 ? -9.242 -3.019 -25.682 1.00 46.19 87 ASP A O 1
ATOM 734 N N . TYR A 1 88 ? -8.014 -3.313 -23.849 1.00 53.31 88 TYR A N 1
ATOM 735 C CA . TYR A 1 88 ? -7.429 -1.987 -23.898 1.00 53.31 88 TYR A CA 1
ATOM 736 C C . TYR A 1 88 ? -6.525 -1.972 -25.126 1.00 53.31 88 TYR A C 1
ATOM 738 O O . TYR A 1 88 ? -5.503 -2.660 -25.156 1.00 53.31 88 TYR A O 1
ATOM 746 N N . LYS A 1 89 ? -6.901 -1.196 -26.149 1.00 65.50 89 LYS A N 1
ATOM 747 C CA . LYS A 1 89 ? -6.007 -0.855 -27.257 1.00 65.50 89 LYS A CA 1
ATOM 748 C C . LYS A 1 89 ? -4.815 -0.115 -26.660 1.00 65.50 89 LYS A C 1
ATOM 750 O O . LYS A 1 89 ? -4.883 1.085 -26.416 1.00 65.50 89 LYS A O 1
ATOM 755 N N . ILE A 1 90 ? -3.746 -0.845 -26.361 1.00 68.19 90 ILE A N 1
ATOM 756 C CA . ILE A 1 90 ? -2.550 -0.256 -25.770 1.00 68.19 90 ILE A CA 1
ATOM 757 C C . ILE A 1 90 ? -1.896 0.619 -26.835 1.00 68.19 90 ILE A C 1
ATOM 759 O O . ILE A 1 90 ? -1.547 0.109 -27.909 1.00 68.19 90 ILE A O 1
ATOM 763 N N . PRO A 1 91 ? -1.733 1.925 -26.576 1.00 71.75 91 PRO A N 1
ATOM 764 C CA . PRO A 1 91 ? -1.102 2.800 -27.542 1.00 71.75 91 PRO A CA 1
ATOM 765 C C . PRO A 1 91 ? 0.344 2.365 -27.771 1.00 71.75 91 PRO A C 1
ATOM 767 O O . PRO A 1 91 ? 1.034 1.911 -26.861 1.00 71.75 91 PRO A O 1
ATOM 770 N N . PHE A 1 92 ? 0.811 2.512 -29.007 1.00 71.25 92 PHE A N 1
ATOM 771 C CA . PHE A 1 92 ? 2.225 2.329 -29.329 1.00 71.25 92 PHE A CA 1
ATOM 772 C C . PHE A 1 92 ? 3.056 3.570 -28.959 1.00 71.25 92 PHE A C 1
ATOM 774 O O . PHE A 1 92 ? 4.221 3.446 -28.586 1.00 71.25 92 PHE A O 1
ATOM 781 N N . ASN A 1 93 ? 2.446 4.760 -29.030 1.00 79.44 93 ASN A N 1
ATOM 782 C CA . ASN A 1 93 ? 3.089 6.030 -28.711 1.00 79.44 93 ASN A CA 1
ATOM 783 C C . ASN A 1 93 ? 3.269 6.187 -27.192 1.00 79.44 93 ASN A C 1
ATOM 785 O O . ASN A 1 93 ? 2.352 5.936 -26.407 1.00 79.44 93 ASN A O 1
ATOM 789 N N . ILE A 1 94 ? 4.458 6.640 -26.792 1.00 77.31 94 ILE A N 1
ATOM 790 C CA . ILE A 1 94 ? 4.807 6.867 -25.393 1.00 77.31 94 ILE A CA 1
ATOM 791 C C . ILE A 1 94 ? 4.003 7.996 -24.747 1.00 77.31 94 ILE A C 1
ATOM 793 O O . ILE A 1 94 ? 3.668 7.892 -23.574 1.00 77.31 94 ILE A O 1
ATOM 797 N N . ASN A 1 95 ? 3.651 9.041 -25.495 1.00 79.94 95 ASN A N 1
ATOM 798 C CA . ASN A 1 95 ? 2.891 10.176 -24.979 1.00 79.94 95 ASN A CA 1
ATOM 799 C C . ASN A 1 95 ? 1.456 9.760 -24.648 1.00 79.94 95 ASN A C 1
ATOM 801 O O . ASN A 1 95 ? 0.971 10.038 -23.554 1.00 79.94 95 ASN A O 1
ATOM 805 N N . ASP A 1 96 ? 0.817 9.008 -25.543 1.00 80.50 96 ASP A N 1
ATOM 806 C CA . ASP A 1 96 ? -0.519 8.451 -25.313 1.00 80.50 96 ASP A CA 1
ATOM 807 C C . ASP A 1 96 ? -0.515 7.492 -24.116 1.00 80.50 96 ASP A C 1
ATOM 809 O O . ASP A 1 96 ? -1.397 7.548 -23.259 1.00 80.50 96 ASP A O 1
ATOM 813 N N . PHE A 1 97 ? 0.514 6.640 -24.011 1.00 79.50 97 PHE A N 1
ATOM 814 C CA . PHE A 1 97 ? 0.680 5.743 -22.869 1.00 79.50 97 PHE A CA 1
ATOM 815 C C . PHE A 1 97 ? 0.879 6.511 -21.553 1.00 79.50 97 PHE A C 1
ATOM 817 O O . PHE A 1 97 ? 0.242 6.192 -20.549 1.00 79.50 97 PHE A O 1
ATOM 824 N N . ASN A 1 98 ? 1.703 7.562 -21.564 1.00 77.25 98 ASN A N 1
ATOM 825 C CA . ASN A 1 98 ? 1.930 8.425 -20.407 1.00 77.25 98 ASN A CA 1
ATOM 826 C C . ASN A 1 98 ? 0.652 9.151 -19.977 1.00 77.25 98 ASN A C 1
ATOM 828 O O . ASN A 1 98 ? 0.414 9.275 -18.781 1.00 77.25 98 ASN A O 1
ATOM 832 N N . ASN A 1 99 ? -0.197 9.579 -20.914 1.00 80.25 99 ASN A N 1
ATOM 833 C CA . ASN A 1 99 ? -1.486 10.195 -20.595 1.00 80.25 99 ASN A CA 1
ATOM 834 C C . ASN A 1 99 ? -2.438 9.203 -19.907 1.00 80.25 99 ASN A C 1
ATOM 836 O O . ASN A 1 99 ? -3.073 9.548 -18.907 1.00 80.25 99 ASN A O 1
ATOM 840 N N . ILE A 1 100 ? -2.485 7.950 -20.379 1.00 79.62 100 ILE A N 1
ATOM 841 C CA . ILE A 1 100 ? -3.244 6.877 -19.715 1.00 79.62 100 ILE A CA 1
ATOM 842 C C . ILE A 1 100 ? -2.710 6.651 -18.297 1.00 79.62 100 ILE A C 1
ATOM 844 O O . ILE A 1 100 ? -3.492 6.613 -17.345 1.00 79.62 100 ILE A O 1
ATOM 848 N N . LEU A 1 101 ? -1.389 6.537 -18.134 1.00 78.94 101 LEU A N 1
ATOM 849 C CA . LEU A 1 101 ? -0.777 6.354 -16.818 1.00 78.94 101 LEU A CA 1
ATOM 850 C C . LEU A 1 101 ? -1.034 7.539 -15.889 1.00 78.94 101 LEU A C 1
ATOM 852 O O . LEU A 1 101 ? -1.360 7.318 -14.728 1.00 78.94 101 LEU A O 1
ATOM 856 N N . LYS A 1 102 ? -0.943 8.772 -16.393 1.00 80.00 102 LYS A N 1
ATOM 857 C CA . LYS A 1 102 ? -1.190 9.991 -15.619 1.00 80.00 102 LYS A CA 1
ATOM 858 C C . LYS A 1 102 ? -2.577 9.966 -14.984 1.00 80.00 102 LYS A C 1
ATOM 860 O O . LYS A 1 102 ? -2.673 10.089 -13.772 1.00 80.00 102 LYS A O 1
ATOM 865 N N . SER A 1 103 ? -3.620 9.664 -15.760 1.00 80.19 103 SER A N 1
ATOM 866 C CA . SER A 1 103 ? -4.989 9.559 -15.224 1.00 80.19 103 SER A CA 1
ATOM 867 C C . SER A 1 103 ? -5.119 8.531 -14.086 1.00 80.19 103 SER A C 1
ATOM 869 O O . SER A 1 103 ? -5.841 8.745 -13.107 1.00 80.19 103 SER A O 1
ATOM 871 N N . LYS A 1 104 ? -4.373 7.420 -14.170 1.00 79.06 104 LYS A N 1
ATOM 872 C CA . LYS A 1 104 ? -4.335 6.393 -13.123 1.00 79.06 104 LYS A CA 1
ATOM 873 C C . LYS A 1 104 ? -3.512 6.833 -11.911 1.00 79.06 104 LYS A C 1
ATOM 875 O O . LYS A 1 104 ? -3.929 6.567 -10.791 1.00 79.06 104 LYS A O 1
ATOM 880 N N . PHE A 1 105 ? -2.394 7.532 -12.099 1.00 78.75 105 PHE A N 1
ATOM 881 C CA . PHE A 1 105 ? -1.609 8.102 -10.997 1.00 78.75 105 PHE A CA 1
ATOM 882 C C . PHE A 1 105 ? -2.356 9.214 -10.253 1.00 78.75 105 PHE A C 1
ATOM 884 O O . PHE A 1 105 ? -2.292 9.270 -9.024 1.00 78.75 105 PHE A O 1
ATOM 891 N N . ASP A 1 106 ? -3.124 10.036 -10.965 1.00 80.12 106 ASP A N 1
ATOM 892 C CA . ASP A 1 106 ? -4.002 11.042 -10.363 1.00 80.12 106 ASP A CA 1
ATOM 893 C C . ASP A 1 106 ? -5.074 10.352 -9.501 1.00 80.12 106 ASP A C 1
ATOM 895 O O . ASP A 1 106 ? -5.309 10.730 -8.351 1.00 80.12 106 ASP A O 1
ATOM 899 N N . SER A 1 107 ? -5.644 9.251 -10.007 1.00 82.81 107 SER A N 1
ATOM 900 C CA . SER A 1 107 ? -6.593 8.416 -9.259 1.00 82.81 107 SER A CA 1
ATOM 901 C C . SER A 1 107 ? -5.960 7.770 -8.015 1.00 82.81 107 SER A C 1
ATOM 903 O O . SER A 1 107 ? -6.586 7.751 -6.957 1.00 82.81 107 SER A O 1
ATOM 905 N N . ILE A 1 108 ? -4.711 7.284 -8.099 1.00 77.44 108 ILE A N 1
ATOM 906 C CA . ILE A 1 108 ? -3.958 6.781 -6.934 1.00 77.44 108 ILE A CA 1
ATOM 907 C C . ILE A 1 108 ? -3.789 7.883 -5.896 1.00 77.44 108 ILE A C 1
ATOM 909 O O . ILE A 1 108 ? -4.066 7.654 -4.723 1.00 77.44 108 ILE A O 1
ATOM 913 N N . SER A 1 109 ? -3.354 9.066 -6.321 1.00 77.56 109 SER A N 1
ATOM 914 C CA . SER A 1 109 ? -3.092 10.195 -5.425 1.00 77.56 109 SER A CA 1
ATOM 915 C C . SER A 1 109 ? -4.360 10.606 -4.676 1.00 77.56 109 SER A C 1
ATOM 917 O O . SER A 1 109 ? -4.344 10.757 -3.457 1.00 77.56 109 SER A O 1
ATOM 919 N N . MET A 1 110 ? -5.487 10.690 -5.388 1.00 86.94 110 MET A N 1
ATOM 920 C CA . MET A 1 110 ? -6.789 10.993 -4.798 1.00 86.94 110 MET A CA 1
ATOM 921 C C . MET A 1 110 ? -7.241 9.920 -3.796 1.00 86.94 110 MET A C 1
ATOM 923 O O . MET A 1 110 ? -7.717 10.250 -2.710 1.00 86.94 110 MET A O 1
ATOM 927 N N . LEU A 1 111 ? -7.103 8.638 -4.142 1.00 85.19 111 LEU A N 1
ATOM 928 C CA . LEU A 1 111 ? -7.476 7.530 -3.258 1.00 85.19 111 LEU A CA 1
ATOM 929 C C . LEU A 1 111 ? -6.573 7.448 -2.024 1.00 85.19 111 LEU A C 1
ATOM 931 O O . LEU A 1 111 ? -7.071 7.211 -0.928 1.00 85.19 111 LEU A O 1
ATOM 935 N N . ALA A 1 112 ? -5.268 7.671 -2.185 1.00 83.00 112 ALA A N 1
ATOM 936 C CA . ALA A 1 112 ? -4.308 7.691 -1.088 1.00 83.00 112 ALA A CA 1
ATOM 937 C C . ALA A 1 112 ? -4.608 8.832 -0.109 1.00 83.00 112 ALA A C 1
ATOM 939 O O . ALA A 1 112 ? -4.635 8.603 1.096 1.00 83.00 112 ALA A O 1
ATOM 940 N N . PHE A 1 113 ? -4.923 10.024 -0.623 1.00 87.44 113 PHE A N 1
ATOM 941 C CA . PHE A 1 113 ? -5.340 11.156 0.203 1.00 87.44 113 PHE A CA 1
ATOM 942 C C . PHE A 1 113 ? -6.622 10.855 0.993 1.00 87.44 113 PHE A C 1
ATOM 944 O O . PHE A 1 113 ? -6.684 11.093 2.197 1.00 87.44 113 PHE A O 1
ATOM 951 N N . LYS A 1 114 ? -7.642 10.278 0.340 1.00 91.81 114 LYS A N 1
ATOM 952 C CA . LYS A 1 114 ? -8.882 9.866 1.019 1.00 91.81 114 LYS A CA 1
ATOM 953 C C . LYS A 1 114 ? -8.629 8.818 2.101 1.00 91.81 114 LYS A C 1
ATOM 955 O O . LYS A 1 114 ? -9.194 8.919 3.184 1.00 91.81 114 LYS A O 1
ATOM 960 N N . LEU A 1 115 ? -7.791 7.826 1.808 1.00 90.81 115 LEU A N 1
ATOM 961 C CA . LEU A 1 115 ? -7.435 6.774 2.754 1.00 90.81 115 LEU A CA 1
ATOM 962 C C . LEU A 1 115 ? -6.738 7.353 3.990 1.00 90.81 115 LEU A C 1
ATOM 964 O O . LEU A 1 115 ? -7.094 6.992 5.106 1.00 90.81 115 LEU A O 1
ATOM 968 N N . ASP A 1 116 ? -5.788 8.267 3.795 1.00 90.81 116 ASP A N 1
ATOM 969 C CA . ASP A 1 116 ? -5.089 8.934 4.894 1.00 90.81 116 ASP A CA 1
ATOM 970 C C . ASP A 1 116 ? -6.050 9.767 5.755 1.00 90.81 116 ASP A C 1
ATOM 972 O O . ASP A 1 116 ? -6.089 9.627 6.977 1.00 90.81 116 ASP A O 1
ATOM 976 N N . SER A 1 117 ? -6.922 10.548 5.110 1.00 93.19 117 SER A N 1
ATOM 977 C CA . SER A 1 117 ? -7.954 11.328 5.797 1.00 93.19 117 SER A CA 1
ATOM 978 C C . SER A 1 117 ? -8.881 10.455 6.649 1.00 93.19 117 SER A C 1
ATOM 980 O O . SER A 1 117 ? -9.190 10.829 7.779 1.00 93.19 117 SER A O 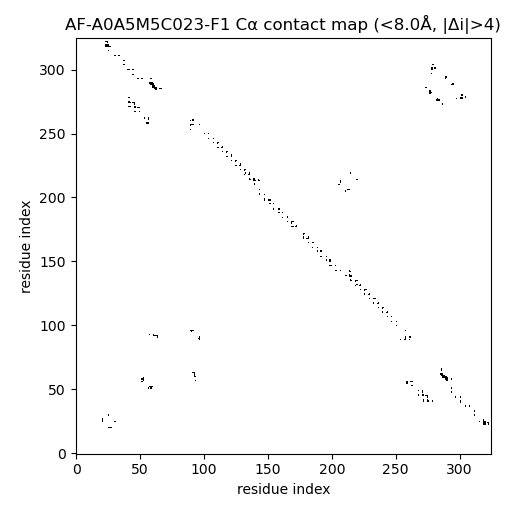1
ATOM 982 N N . ILE A 1 118 ? -9.336 9.312 6.128 1.00 94.81 118 ILE A N 1
ATOM 983 C CA . ILE A 1 118 ? -10.258 8.428 6.855 1.00 94.81 118 ILE A CA 1
ATOM 984 C C . ILE A 1 118 ? -9.531 7.667 7.961 1.00 94.81 118 ILE A C 1
ATOM 986 O O . ILE A 1 118 ? -10.099 7.513 9.034 1.00 94.81 118 ILE A O 1
ATOM 990 N N . ASN A 1 119 ? -8.281 7.245 7.757 1.00 93.50 119 ASN A N 1
ATOM 991 C CA . ASN A 1 119 ? -7.477 6.633 8.820 1.00 93.50 119 ASN A CA 1
ATOM 992 C C . ASN A 1 119 ? -7.296 7.586 10.008 1.00 93.50 119 ASN A C 1
ATOM 994 O O . ASN A 1 119 ? -7.467 7.189 11.158 1.00 93.50 119 ASN A O 1
ATOM 998 N N . ASN A 1 120 ? -6.974 8.852 9.732 1.00 94.38 120 ASN A N 1
ATOM 999 C CA . ASN A 1 120 ? -6.819 9.857 10.781 1.00 94.38 120 ASN A CA 1
ATOM 1000 C C . ASN A 1 120 ? -8.140 10.091 11.526 1.00 94.38 120 ASN A C 1
ATOM 1002 O O . ASN A 1 120 ? -8.150 10.172 12.753 1.00 94.38 120 ASN A O 1
ATOM 1006 N N . TYR A 1 121 ? -9.254 10.138 10.794 1.00 95.19 121 TYR A N 1
ATOM 1007 C CA . TYR A 1 121 ? -10.581 10.289 11.381 1.00 95.19 121 TYR A CA 1
ATOM 1008 C C . TYR A 1 121 ? -11.016 9.068 12.211 1.00 95.19 121 TYR A C 1
ATOM 1010 O O . TYR A 1 121 ? -11.468 9.230 13.342 1.00 95.19 121 TYR A O 1
ATOM 1018 N N . GLU A 1 122 ? -10.822 7.846 11.701 1.00 96.56 122 GLU A N 1
ATOM 1019 C CA . GLU A 1 122 ? -11.111 6.589 12.409 1.00 96.56 122 GLU A CA 1
ATOM 1020 C C . GLU A 1 122 ? -10.375 6.527 13.743 1.00 96.56 122 GLU A C 1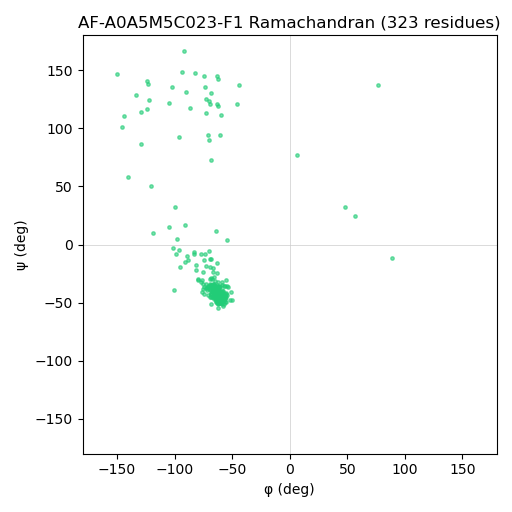
ATOM 1022 O O . GLU A 1 122 ? -10.983 6.172 14.754 1.00 96.56 122 GLU A O 1
ATOM 1027 N N . LYS A 1 123 ? -9.112 6.965 13.772 1.00 95.81 123 LYS A N 1
ATOM 1028 C CA . LYS A 1 123 ? -8.318 7.004 14.997 1.00 95.81 123 LYS A CA 1
ATOM 1029 C C . LYS A 1 123 ? -8.941 7.927 16.044 1.00 95.81 123 LYS A C 1
ATOM 1031 O O . LYS A 1 123 ? -9.072 7.534 17.201 1.00 95.81 123 LYS A O 1
ATOM 1036 N N . SER A 1 124 ? -9.366 9.126 15.646 1.00 95.69 124 SER A N 1
ATOM 1037 C CA . SER A 1 124 ? -10.050 10.058 16.549 1.00 95.69 124 SER A CA 1
ATOM 1038 C C . SER A 1 124 ? -11.389 9.503 17.047 1.00 95.69 124 SER A C 1
ATOM 1040 O O . SER A 1 124 ? -11.688 9.597 18.237 1.00 95.69 124 SER A O 1
ATOM 1042 N N . VAL A 1 125 ? -12.177 8.875 16.168 1.00 96.12 125 VAL A N 1
ATOM 1043 C CA . VAL A 1 125 ? -13.444 8.219 16.541 1.00 96.12 125 VAL A CA 1
ATOM 1044 C C . VAL A 1 125 ? -13.194 7.075 17.525 1.00 96.12 125 VAL A C 1
ATOM 1046 O O . VAL A 1 125 ? -13.914 6.950 18.513 1.00 96.12 125 VAL A O 1
ATOM 1049 N N . LYS A 1 126 ? -12.146 6.275 17.306 1.00 96.38 126 LYS A N 1
ATOM 1050 C CA . LYS A 1 126 ? -11.743 5.177 18.188 1.00 96.38 126 LYS A CA 1
ATOM 1051 C C . LYS A 1 126 ? -11.398 5.667 19.591 1.00 96.38 126 LYS A C 1
ATOM 1053 O O . LYS A 1 126 ? -11.922 5.139 20.565 1.00 96.38 126 LYS A O 1
ATOM 1058 N N . GLU A 1 127 ? -10.552 6.690 19.692 1.00 96.00 127 GLU A N 1
ATOM 1059 C CA . GLU A 1 127 ? -10.150 7.278 20.975 1.00 96.00 127 GLU A CA 1
ATOM 1060 C C . GLU A 1 127 ? -11.363 7.826 21.746 1.00 96.00 127 GLU A C 1
ATOM 1062 O O . GLU A 1 127 ? -11.507 7.588 22.949 1.00 96.00 127 GLU A O 1
ATOM 1067 N N . LEU A 1 128 ? -12.277 8.511 21.048 1.00 96.31 128 LEU A N 1
ATOM 1068 C CA . LEU A 1 128 ? -13.520 9.012 21.635 1.00 96.31 128 LEU A CA 1
ATOM 1069 C C . LEU A 1 128 ? -14.442 7.881 22.091 1.00 96.31 128 LEU A C 1
ATOM 1071 O O . LEU A 1 128 ? -14.973 7.947 23.200 1.00 96.31 128 LEU A O 1
ATOM 1075 N N . ARG A 1 129 ? -14.617 6.847 21.265 1.00 96.50 129 ARG A N 1
ATOM 1076 C CA . ARG A 1 129 ? -15.426 5.671 21.590 1.00 96.50 129 ARG A CA 1
ATOM 1077 C C . ARG A 1 129 ? -14.891 4.967 22.833 1.00 96.50 129 ARG A C 1
ATOM 1079 O O . ARG A 1 129 ? -15.659 4.731 23.758 1.00 96.50 129 ARG A O 1
ATOM 1086 N N . ASP A 1 130 ? -13.594 4.677 22.878 1.00 95.12 130 ASP A N 1
ATOM 1087 C CA . ASP A 1 130 ? -12.969 3.948 23.987 1.00 95.12 130 ASP A CA 1
ATOM 1088 C C . ASP A 1 130 ? -13.056 4.759 25.297 1.00 95.12 130 ASP A C 1
ATOM 1090 O O . ASP A 1 130 ? -13.346 4.224 26.369 1.00 95.12 130 ASP A O 1
ATOM 1094 N N . SER A 1 131 ? -12.896 6.085 25.214 1.00 95.88 131 SER A N 1
ATOM 1095 C CA . SER A 1 131 ? -13.143 6.995 26.340 1.00 95.88 131 SER A CA 1
ATOM 1096 C C . SER A 1 131 ? -14.602 6.956 26.811 1.00 95.88 131 SER A C 1
ATOM 1098 O O . SER A 1 131 ? -14.873 6.927 28.016 1.00 95.88 131 SER A O 1
ATOM 1100 N N . LEU A 1 132 ? -15.558 6.922 25.879 1.00 94.88 132 LEU A N 1
ATOM 1101 C CA . LEU A 1 132 ? -16.980 6.864 26.202 1.00 94.88 132 LEU A CA 1
ATOM 1102 C C . LEU A 1 132 ? -17.378 5.513 26.812 1.00 94.88 132 LEU A C 1
ATOM 1104 O O . LEU A 1 132 ? -18.125 5.501 27.787 1.00 94.88 132 LEU A O 1
ATOM 1108 N N . GLN A 1 133 ? -16.828 4.405 26.312 1.00 94.75 133 GLN A N 1
ATOM 1109 C CA . GLN A 1 133 ? -17.033 3.062 26.859 1.00 94.75 133 GLN A CA 1
ATOM 1110 C C . GLN A 1 133 ? -16.636 3.005 28.339 1.00 94.75 133 GLN A C 1
ATOM 1112 O O . GLN A 1 133 ? -17.428 2.592 29.184 1.00 94.75 133 GLN A O 1
ATOM 1117 N N . ASN A 1 134 ? -15.465 3.548 28.686 1.00 95.31 134 ASN A N 1
ATOM 1118 C CA . ASN A 1 134 ? -15.025 3.644 30.081 1.00 95.31 134 ASN A CA 1
ATOM 1119 C C . ASN A 1 134 ? -16.000 4.454 30.956 1.00 95.31 134 ASN A C 1
ATOM 1121 O O . ASN A 1 134 ? -16.167 4.175 32.144 1.00 95.31 134 ASN A O 1
ATOM 1125 N N . ARG A 1 135 ? -16.641 5.491 30.399 1.00 94.81 135 ARG A N 1
ATOM 1126 C CA . ARG A 1 135 ? -17.658 6.276 31.120 1.00 94.81 135 ARG A CA 1
ATOM 1127 C C . ARG A 1 135 ? -18.956 5.494 31.300 1.00 94.81 135 ARG A C 1
ATOM 1129 O O . ARG A 1 135 ? -19.541 5.576 32.378 1.00 94.81 135 ARG A O 1
ATOM 1136 N N . VAL A 1 136 ? -19.376 4.730 30.293 1.00 94.44 136 VAL A N 1
ATOM 1137 C CA . VAL A 1 136 ? -20.535 3.830 30.384 1.00 94.44 136 VAL A CA 1
ATOM 1138 C C . VAL A 1 136 ? -20.302 2.791 31.482 1.00 94.44 136 VAL A C 1
ATOM 1140 O O . VAL A 1 136 ? -21.132 2.663 32.379 1.00 94.44 136 VAL A O 1
ATOM 1143 N N . GLU A 1 137 ? -19.1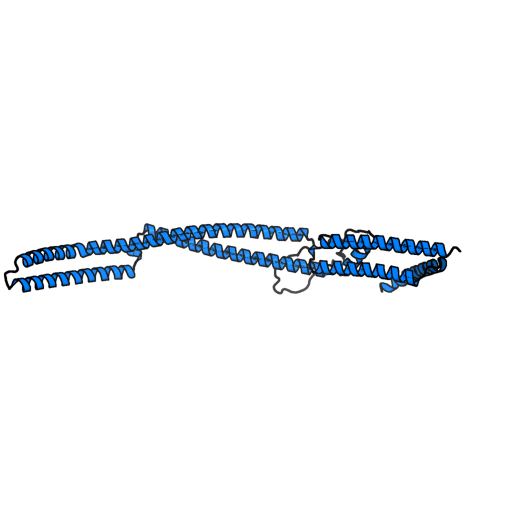44 2.133 31.508 1.00 93.56 137 GLU A N 1
ATOM 1144 C CA . GLU A 1 137 ? -18.797 1.136 32.535 1.00 93.56 137 GLU A CA 1
ATOM 1145 C C . GLU A 1 137 ? -18.774 1.721 33.956 1.00 93.56 137 GLU A C 1
ATOM 1147 O O . GLU A 1 137 ? -19.292 1.118 34.904 1.00 93.56 137 GLU A O 1
ATOM 1152 N N . LYS A 1 138 ? -18.243 2.941 34.112 1.00 95.00 138 LYS A N 1
ATOM 1153 C CA . LYS A 1 138 ? -18.305 3.671 35.387 1.00 95.00 138 LYS A CA 1
ATOM 1154 C C . LYS A 1 138 ? -19.740 3.997 35.795 1.00 95.00 138 LYS A C 1
ATOM 1156 O O . LYS A 1 138 ? -20.063 3.866 36.973 1.00 95.00 138 LYS A O 1
ATOM 1161 N N . SER A 1 139 ? -20.597 4.389 34.848 1.00 94.50 139 SER A N 1
ATOM 1162 C CA . SER A 1 139 ? -22.012 4.669 35.129 1.00 94.50 139 SER A CA 1
ATOM 1163 C C . SER A 1 139 ? -22.755 3.419 35.603 1.00 94.50 139 SER A C 1
ATOM 1165 O O . SER A 1 139 ? -23.466 3.485 36.600 1.00 94.50 139 SER A O 1
ATOM 1167 N N . ILE A 1 140 ? -22.498 2.266 34.972 1.00 94.25 140 ILE A N 1
ATOM 1168 C CA . ILE A 1 140 ? -23.060 0.967 35.364 1.00 94.25 140 ILE A CA 1
ATOM 1169 C C . ILE A 1 140 ? -22.685 0.654 36.810 1.00 94.25 140 ILE A C 1
ATOM 1171 O O . ILE A 1 140 ? -23.559 0.402 37.637 1.00 94.25 140 ILE A O 1
ATOM 1175 N N . THR A 1 141 ? -21.392 0.727 37.128 1.00 94.56 141 THR A N 1
ATOM 1176 C CA . THR A 1 141 ? -20.888 0.435 38.477 1.00 94.56 141 THR A CA 1
ATOM 1177 C C . THR A 1 141 ? -21.501 1.381 39.510 1.00 94.56 141 THR A C 1
ATOM 1179 O O . THR A 1 141 ? -22.030 0.931 40.522 1.00 94.56 141 THR A O 1
ATOM 1182 N N . SER A 1 142 ? -21.523 2.685 39.215 1.00 95.56 142 SER A N 1
ATOM 1183 C CA . SER A 1 142 ? -22.109 3.695 40.098 1.00 95.56 142 SER A CA 1
ATOM 1184 C C . SER A 1 142 ? -23.601 3.463 40.344 1.00 95.56 142 SER A C 1
ATOM 1186 O O . SER A 1 142 ? -24.065 3.629 41.469 1.00 95.56 142 SER A O 1
ATOM 1188 N N . ASN A 1 143 ? -24.363 3.084 39.317 1.00 95.12 143 ASN A N 1
ATOM 1189 C CA . ASN A 1 143 ? -25.799 2.842 39.441 1.00 95.12 143 ASN A CA 1
ATOM 1190 C C . ASN A 1 143 ? -26.098 1.558 40.230 1.00 95.12 143 ASN A C 1
ATOM 1192 O O . ASN A 1 143 ? -27.045 1.534 41.015 1.00 95.12 143 ASN A O 1
ATOM 1196 N N . ILE A 1 144 ? -25.270 0.519 40.077 1.00 95.25 144 ILE A N 1
ATOM 1197 C CA . ILE A 1 144 ? -25.337 -0.703 40.893 1.00 95.25 144 ILE A CA 1
ATOM 1198 C C . ILE A 1 144 ? -25.083 -0.377 42.367 1.00 95.25 144 ILE A C 1
ATOM 1200 O O . ILE A 1 144 ? -25.872 -0.770 43.224 1.00 95.25 144 ILE A O 1
ATOM 1204 N N . ASP A 1 145 ? -24.010 0.358 42.664 1.00 95.19 145 ASP A N 1
ATOM 1205 C CA . ASP A 1 145 ? -23.640 0.686 44.042 1.00 95.19 145 ASP A CA 1
ATOM 1206 C C . ASP A 1 145 ? -24.684 1.607 44.703 1.00 95.19 145 ASP A C 1
ATOM 1208 O O . ASP A 1 145 ? -25.004 1.431 45.880 1.00 95.19 145 ASP A O 1
ATOM 1212 N N . LEU A 1 146 ? -25.286 2.537 43.947 1.00 95.69 146 LEU A N 1
ATOM 1213 C CA . LEU A 1 146 ? -26.411 3.351 44.420 1.00 95.69 146 LEU A CA 1
ATOM 1214 C C . LEU A 1 146 ? -27.632 2.497 44.775 1.00 95.69 146 LEU A C 1
ATOM 1216 O O . LEU A 1 146 ? -28.233 2.719 45.827 1.00 95.69 146 LEU A O 1
ATOM 1220 N N . LEU A 1 147 ? -27.987 1.519 43.936 1.00 95.56 147 LEU A N 1
ATOM 1221 C CA . LEU A 1 147 ? -29.113 0.624 44.206 1.00 95.56 147 LEU A CA 1
ATOM 1222 C C . LEU A 1 147 ? -28.845 -0.254 45.435 1.00 95.56 147 LEU A C 1
ATOM 1224 O O . LEU A 1 147 ? -29.703 -0.359 46.306 1.00 95.56 147 LEU A O 1
ATOM 1228 N N . ILE A 1 148 ? -27.638 -0.818 45.560 1.00 95.69 148 ILE A N 1
ATOM 1229 C CA . ILE A 1 148 ? -27.222 -1.574 46.751 1.00 95.69 148 ILE A CA 1
ATOM 1230 C C . ILE A 1 148 ? -27.351 -0.703 48.005 1.00 95.69 148 ILE A C 1
ATOM 1232 O O . ILE A 1 148 ? -27.925 -1.139 49.003 1.00 95.69 148 ILE A O 1
ATOM 1236 N N . ALA A 1 149 ? -26.851 0.534 47.969 1.00 95.25 149 ALA A N 1
ATOM 1237 C CA . ALA A 1 149 ? -26.927 1.450 49.104 1.00 95.25 149 ALA A CA 1
ATOM 1238 C C . ALA A 1 149 ? -28.377 1.806 49.476 1.00 95.25 149 ALA A C 1
ATOM 1240 O O . ALA A 1 149 ? -28.682 1.959 50.658 1.00 95.25 149 ALA A O 1
ATOM 1241 N N . GLN A 1 150 ? -29.271 1.920 48.488 1.00 95.69 150 GLN A N 1
ATOM 1242 C CA . GLN A 1 150 ? -30.700 2.155 48.710 1.00 95.69 150 GLN A CA 1
ATOM 1243 C C . GLN A 1 150 ? -31.381 0.940 49.355 1.00 95.69 150 GLN A C 1
ATOM 1245 O O . GLN A 1 150 ? -32.006 1.090 50.403 1.00 95.69 150 GLN A O 1
ATOM 1250 N N . GLU A 1 151 ? -31.204 -0.253 48.785 1.00 94.88 151 GLU A N 1
ATOM 1251 C CA . GLU A 1 151 ? -31.841 -1.501 49.239 1.00 94.88 151 GLU A CA 1
ATOM 1252 C C . GLU A 1 151 ? -31.320 -1.980 50.607 1.00 94.88 151 GLU A C 1
ATOM 1254 O O . GLU A 1 151 ? -32.034 -2.613 51.382 1.00 94.88 151 GLU A O 1
ATOM 1259 N N . THR A 1 152 ? -30.068 -1.662 50.951 1.00 95.88 152 THR A N 1
ATOM 1260 C CA . THR A 1 152 ? -29.441 -2.100 52.213 1.00 95.88 152 THR A CA 1
ATOM 1261 C C . THR A 1 152 ? -29.513 -1.061 53.333 1.00 95.88 152 THR A C 1
ATOM 1263 O O . THR A 1 152 ? -29.140 -1.364 54.469 1.00 95.88 152 THR A O 1
ATOM 1266 N N . LYS A 1 153 ? -30.029 0.147 53.061 1.00 96.12 153 LYS A N 1
ATOM 1267 C CA . LYS A 1 153 ? -30.048 1.282 53.999 1.00 96.12 153 LYS A CA 1
ATOM 1268 C C . LYS A 1 153 ? -30.649 0.929 55.360 1.00 96.12 153 LYS A C 1
ATOM 1270 O O . LYS A 1 153 ? -30.057 1.225 56.398 1.00 96.12 153 LYS A O 1
ATOM 1275 N N . ASP A 1 154 ? -31.801 0.267 55.366 1.00 94.88 154 ASP A N 1
ATOM 1276 C CA . ASP A 1 154 ? -32.502 -0.077 56.606 1.00 94.88 154 ASP A CA 1
ATOM 1277 C C . ASP A 1 154 ? -31.771 -1.163 57.398 1.00 94.88 154 ASP A C 1
ATOM 1279 O O . ASP A 1 154 ? -31.688 -1.091 58.624 1.00 94.88 154 ASP A O 1
ATOM 1283 N N . LEU A 1 155 ? -31.172 -2.135 56.704 1.00 95.00 155 LEU A N 1
ATOM 1284 C CA . LEU A 1 155 ? -30.345 -3.174 57.319 1.00 95.00 155 LEU A CA 1
ATOM 1285 C C . LEU A 1 155 ? -29.079 -2.579 57.948 1.00 95.00 155 LEU A C 1
ATOM 1287 O O . LEU A 1 155 ? -28.694 -2.975 59.048 1.00 95.00 155 LEU A O 1
ATOM 1291 N N . ILE A 1 156 ? -28.459 -1.596 57.289 1.00 94.19 156 ILE A N 1
ATOM 1292 C CA . ILE A 1 156 ? -27.313 -0.855 57.829 1.00 94.19 156 ILE A CA 1
ATOM 1293 C C . ILE A 1 156 ? -27.727 -0.084 59.088 1.00 94.19 156 ILE A C 1
ATOM 1295 O O . ILE A 1 156 ? -27.086 -0.241 60.126 1.00 94.19 156 ILE A O 1
ATOM 1299 N N . ASN A 1 157 ? -28.842 0.651 59.045 1.00 94.88 157 ASN A N 1
ATOM 1300 C CA . ASN A 1 157 ? -29.360 1.378 60.208 1.00 94.88 157 ASN A CA 1
ATOM 1301 C C . ASN A 1 157 ? -29.670 0.441 61.392 1.00 94.88 157 ASN A C 1
ATOM 1303 O O . ASN A 1 157 ? -29.370 0.764 62.543 1.00 94.88 157 ASN A O 1
ATOM 1307 N N . GLN A 1 158 ? -30.246 -0.739 61.130 1.00 94.19 158 GLN A N 1
ATOM 1308 C CA . GLN A 1 158 ? -30.495 -1.759 62.157 1.00 94.19 158 GLN A CA 1
ATOM 1309 C C . GLN A 1 158 ? -29.190 -2.286 62.763 1.00 94.19 158 GLN A C 1
ATOM 1311 O O . GLN A 1 158 ? -29.071 -2.374 63.986 1.00 94.19 158 GLN A O 1
ATOM 1316 N N . LYS A 1 159 ? -28.196 -2.600 61.924 1.00 95.12 159 LYS A N 1
ATOM 1317 C CA . LYS A 1 159 ? -26.869 -3.050 62.363 1.00 95.12 159 LYS A CA 1
ATOM 1318 C C . LYS A 1 159 ? -26.198 -2.010 63.265 1.00 95.12 159 LYS A C 1
ATOM 1320 O O . LYS A 1 159 ? -25.663 -2.374 64.308 1.00 95.12 159 LYS A O 1
ATOM 1325 N N . ASP A 1 160 ? -26.252 -0.735 62.889 1.00 94.00 160 ASP A N 1
ATOM 1326 C CA . ASP A 1 160 ? -25.621 0.356 63.638 1.00 94.00 160 ASP A CA 1
ATOM 1327 C C . ASP A 1 160 ? -26.317 0.607 64.985 1.00 94.00 160 ASP A C 1
ATOM 1329 O O . ASP A 1 160 ? -25.659 0.881 65.990 1.00 94.00 160 ASP A O 1
ATOM 1333 N N . SER A 1 161 ? -27.641 0.439 65.049 1.00 94.06 161 SER A N 1
ATOM 1334 C CA . SER A 1 161 ? -28.385 0.446 66.316 1.00 94.06 161 SER A CA 1
ATOM 1335 C C . SER A 1 161 ? -27.972 -0.706 67.240 1.00 94.06 161 SER A C 1
ATOM 1337 O O . SER A 1 161 ? -27.785 -0.483 68.434 1.00 94.06 161 SER A O 1
ATOM 1339 N N . ILE A 1 162 ? -27.777 -1.919 66.708 1.00 92.06 162 ILE A N 1
ATOM 1340 C CA . ILE A 1 162 ? -27.311 -3.075 67.496 1.00 92.06 162 ILE A CA 1
ATOM 1341 C C . ILE A 1 162 ? -25.870 -2.869 67.979 1.00 92.06 162 ILE A C 1
ATOM 1343 O O . ILE A 1 162 ? -25.559 -3.193 69.122 1.00 92.06 162 ILE A O 1
ATOM 1347 N N . LEU A 1 163 ? -24.998 -2.275 67.159 1.00 91.62 163 LEU A N 1
ATOM 1348 C CA . LEU A 1 163 ? -23.633 -1.934 67.571 1.00 91.62 163 LEU A CA 1
ATOM 1349 C C . LEU A 1 163 ? -23.620 -1.002 68.791 1.00 91.62 163 LEU A C 1
ATOM 1351 O O . LEU A 1 163 ? -22.916 -1.288 69.754 1.00 91.62 163 LEU A O 1
ATOM 1355 N N . LYS A 1 164 ? -24.479 0.026 68.822 1.00 93.19 164 LYS A N 1
ATOM 1356 C CA . LYS A 1 164 ? -24.626 0.901 70.002 1.00 93.19 164 LYS A CA 1
ATOM 1357 C C . LYS A 1 164 ? -25.079 0.142 71.255 1.00 93.19 164 LYS A C 1
ATOM 1359 O O . LYS A 1 164 ? -24.651 0.471 72.359 1.00 93.19 164 LYS A O 1
ATOM 1364 N N . ILE A 1 165 ? -25.942 -0.867 71.097 1.00 90.25 165 ILE A N 1
ATOM 1365 C CA . ILE A 1 165 ? -26.373 -1.736 72.204 1.00 90.25 165 ILE A CA 1
ATOM 1366 C C . ILE A 1 165 ? -25.190 -2.566 72.712 1.00 90.25 165 ILE A C 1
ATOM 1368 O O . ILE A 1 165 ? -24.978 -2.642 73.920 1.00 90.25 165 ILE A O 1
ATOM 1372 N N . ILE A 1 166 ? -24.398 -3.153 71.811 1.00 88.31 166 ILE A N 1
ATOM 1373 C CA . ILE A 1 166 ? -23.198 -3.918 72.172 1.00 88.31 166 ILE A CA 1
ATOM 1374 C C . ILE A 1 166 ? -22.192 -3.034 72.916 1.00 88.31 166 ILE A C 1
ATOM 1376 O O . ILE A 1 166 ? -21.718 -3.435 73.976 1.00 88.31 166 ILE A O 1
ATOM 1380 N N . ASP A 1 167 ? -21.915 -1.827 72.419 1.00 89.12 167 ASP A N 1
ATOM 1381 C CA . ASP A 1 167 ? -20.995 -0.885 73.067 1.00 89.12 167 ASP A CA 1
ATOM 1382 C C . ASP A 1 167 ? -21.449 -0.559 74.499 1.00 89.12 167 ASP A C 1
ATOM 1384 O O . ASP A 1 167 ? -20.659 -0.611 75.444 1.00 89.12 167 ASP A O 1
ATOM 1388 N N . PHE A 1 168 ? -22.749 -0.318 74.695 1.00 88.00 168 PHE A N 1
ATOM 1389 C CA . PHE A 1 168 ? -23.331 -0.113 76.021 1.00 88.00 168 PHE A CA 1
ATOM 1390 C C . PHE A 1 168 ? -23.186 -1.345 76.929 1.00 88.00 168 PHE A C 1
ATOM 1392 O O . PHE A 1 168 ? -22.846 -1.212 78.105 1.00 88.00 168 PHE A O 1
ATOM 1399 N N . LEU A 1 169 ? -23.404 -2.554 76.409 1.00 85.56 169 LEU A N 1
ATOM 1400 C CA . LEU A 1 169 ? -23.235 -3.790 77.179 1.00 85.56 169 LEU A CA 1
ATOM 1401 C C . LEU A 1 169 ? -21.771 -4.004 77.593 1.00 85.56 169 LEU A C 1
ATOM 1403 O O . LEU A 1 169 ? -21.511 -4.376 78.737 1.00 85.56 169 LEU A O 1
ATOM 1407 N N . ILE A 1 170 ? -20.816 -3.691 76.711 1.00 84.69 170 ILE A N 1
ATOM 1408 C CA . ILE A 1 170 ? -19.376 -3.771 76.994 1.00 84.69 170 ILE A CA 1
ATOM 1409 C C . ILE A 1 170 ? -18.981 -2.831 78.140 1.00 84.69 170 ILE A C 1
ATOM 1411 O O . ILE A 1 170 ? -18.165 -3.210 78.977 1.00 84.69 170 ILE A O 1
ATOM 1415 N N . THR A 1 171 ? -19.586 -1.643 78.248 1.00 83.38 171 THR A N 1
ATOM 1416 C CA . THR A 1 171 ? -19.302 -0.723 79.369 1.00 83.38 171 THR A CA 1
ATOM 1417 C C . THR A 1 171 ? -19.791 -1.214 80.737 1.00 83.38 171 THR A C 1
ATOM 1419 O O . THR A 1 171 ? -19.382 -0.668 81.756 1.00 83.38 171 THR A O 1
ATOM 1422 N N . LYS A 1 172 ? -20.630 -2.258 80.791 1.00 79.88 172 LYS A N 1
ATOM 1423 C CA . LYS A 1 172 ? -21.225 -2.796 82.028 1.00 79.88 172 LYS A CA 1
ATOM 1424 C C . LYS A 1 172 ? -20.602 -4.115 82.511 1.00 79.88 172 LYS A C 1
ATOM 1426 O O . LYS A 1 172 ? -21.199 -4.776 83.355 1.00 79.88 172 LYS A O 1
ATOM 1431 N N . LYS A 1 173 ? -19.426 -4.495 81.993 1.00 65.69 173 LYS A N 1
ATOM 1432 C CA . LYS A 1 173 ? -18.790 -5.837 82.028 1.00 65.69 173 LYS A CA 1
ATOM 1433 C C . LYS A 1 173 ? -18.579 -6.528 83.394 1.00 65.69 173 LYS A C 1
ATOM 1435 O O . LYS A 1 173 ? -18.018 -7.614 83.435 1.00 65.69 173 LYS A O 1
ATOM 1440 N N . GLU A 1 174 ? -19.025 -5.955 84.505 1.00 65.44 174 GLU A N 1
ATOM 1441 C CA . GLU A 1 174 ? -18.919 -6.554 85.845 1.00 65.44 174 GLU A CA 1
ATOM 1442 C C . GLU A 1 174 ? -19.960 -7.666 86.108 1.00 65.44 174 GLU A C 1
ATOM 1444 O O . GLU A 1 174 ? -19.875 -8.362 87.117 1.00 65.44 174 GLU A O 1
ATOM 1449 N N . ASN A 1 175 ? -20.935 -7.875 85.211 1.00 69.06 175 ASN A N 1
ATOM 1450 C CA . ASN A 1 175 ? -21.987 -8.886 85.367 1.00 69.06 175 ASN A CA 1
ATOM 1451 C C . ASN A 1 175 ? -21.748 -10.120 84.458 1.00 69.06 175 ASN A C 1
ATOM 1453 O O . ASN A 1 175 ? -21.733 -9.967 83.234 1.00 69.06 175 ASN A O 1
ATOM 1457 N N . PRO A 1 176 ? -21.639 -11.347 85.009 1.00 65.88 176 PRO A N 1
ATOM 1458 C CA . PRO A 1 176 ? -21.308 -12.566 84.254 1.00 65.88 176 PRO A CA 1
ATOM 1459 C C . PRO A 1 176 ? -22.342 -12.977 83.188 1.00 65.88 176 PRO A C 1
ATOM 1461 O O . PRO A 1 176 ? -22.019 -13.749 82.290 1.00 65.88 176 PRO A O 1
ATOM 1464 N N . ASN A 1 177 ? -23.569 -12.443 83.222 1.00 74.94 177 ASN A N 1
ATOM 1465 C CA . ASN A 1 177 ? -24.588 -12.706 82.192 1.00 74.94 177 ASN A CA 1
ATOM 1466 C C . ASN A 1 177 ? -24.460 -11.812 80.941 1.00 74.94 177 ASN A C 1
ATOM 1468 O O . ASN A 1 177 ? -25.189 -12.005 79.965 1.00 74.94 177 ASN A O 1
ATOM 1472 N N . ILE A 1 178 ? -23.558 -10.825 80.951 1.00 80.81 178 ILE A N 1
ATOM 1473 C CA . ILE A 1 178 ? -23.387 -9.873 79.844 1.00 80.81 178 ILE A CA 1
ATOM 1474 C C . ILE A 1 178 ? -22.715 -10.520 78.634 1.00 80.81 178 ILE A C 1
ATOM 1476 O O . ILE A 1 178 ? -23.086 -10.202 77.505 1.00 80.81 178 ILE A O 1
ATOM 1480 N N . ASP A 1 179 ? -21.794 -11.463 78.840 1.00 80.88 179 ASP A N 1
ATOM 1481 C CA . ASP A 1 179 ? -21.086 -12.119 77.736 1.00 80.88 179 ASP A CA 1
ATOM 1482 C C . ASP A 1 179 ? -22.056 -12.877 76.814 1.00 80.88 179 ASP A C 1
ATOM 1484 O O . ASP A 1 179 ? -21.980 -12.758 75.591 1.00 80.88 179 ASP A O 1
ATOM 1488 N N . VAL A 1 180 ? -23.049 -13.569 77.386 1.00 83.88 180 VAL A N 1
ATOM 1489 C CA . VAL A 1 180 ? -24.105 -14.257 76.620 1.00 83.88 180 VAL A CA 1
ATOM 1490 C C . VAL A 1 180 ? -24.975 -13.259 75.844 1.00 83.88 180 VAL A C 1
ATOM 1492 O O . VAL A 1 180 ? -25.337 -13.511 74.694 1.00 83.88 180 VAL A O 1
ATOM 1495 N N . ALA A 1 181 ? -25.290 -12.102 76.435 1.00 84.62 181 ALA A N 1
ATOM 1496 C CA . ALA A 1 181 ? -26.064 -11.054 75.768 1.00 84.62 181 ALA A CA 1
ATOM 1497 C C . ALA A 1 181 ? -25.297 -10.429 74.590 1.00 84.62 181 ALA A C 1
ATOM 1499 O O . ALA A 1 181 ? -25.874 -10.233 73.520 1.00 84.62 181 ALA A O 1
ATOM 1500 N N . ILE A 1 182 ? -23.992 -10.184 74.752 1.00 86.12 182 ILE A N 1
ATOM 1501 C CA . ILE A 1 182 ? -23.119 -9.693 73.677 1.00 86.12 182 ILE A CA 1
ATOM 1502 C C . ILE A 1 182 ? -23.081 -10.699 72.523 1.00 86.12 182 ILE A C 1
ATOM 1504 O O . ILE A 1 182 ? -23.269 -10.305 71.371 1.00 86.12 182 ILE A O 1
ATOM 1508 N N . VAL A 1 183 ? -22.893 -11.992 72.814 1.00 88.19 183 VAL A N 1
ATOM 1509 C CA . VAL A 1 183 ? -22.877 -13.048 71.786 1.00 88.19 183 VAL A CA 1
ATOM 1510 C C . VAL A 1 183 ? -24.202 -13.091 71.017 1.00 88.19 183 VAL A C 1
ATOM 1512 O O . VAL A 1 183 ? -24.195 -13.157 69.787 1.00 88.19 183 VAL A O 1
ATOM 1515 N N . ASN A 1 184 ? -25.343 -12.973 71.699 1.00 89.88 184 ASN A N 1
ATOM 1516 C CA . ASN A 1 184 ? -26.654 -12.953 71.043 1.00 89.88 184 ASN A CA 1
ATOM 1517 C C . ASN A 1 184 ? -26.826 -11.761 70.083 1.00 89.88 184 ASN A C 1
ATOM 1519 O O . ASN A 1 184 ? -27.337 -11.932 68.974 1.00 89.88 184 ASN A O 1
ATOM 1523 N N . GLU A 1 185 ? -26.381 -10.560 70.462 1.00 92.06 185 GLU A N 1
ATOM 1524 C CA . GLU A 1 185 ? -26.419 -9.390 69.571 1.00 92.06 185 GLU A CA 1
ATOM 1525 C C . GLU A 1 185 ? -25.425 -9.518 68.400 1.00 92.06 185 GLU A C 1
ATOM 1527 O O . GLU A 1 185 ? -25.740 -9.147 67.266 1.00 92.06 185 GLU A O 1
ATOM 1532 N N . GLN A 1 186 ? -24.256 -10.129 68.619 1.00 91.69 186 GLN A N 1
ATOM 1533 C CA . GLN A 1 186 ? -23.298 -10.430 67.548 1.00 91.69 186 GLN A CA 1
ATOM 1534 C C . GLN A 1 186 ? -23.870 -11.401 66.505 1.00 91.69 186 GLN A C 1
ATOM 1536 O O . GLN A 1 186 ? -23.653 -11.203 65.306 1.00 91.69 186 GLN A O 1
ATOM 1541 N N . VAL A 1 187 ? -24.649 -12.406 66.924 1.00 94.25 187 VAL A N 1
ATOM 1542 C CA . VAL A 1 187 ? -25.359 -13.312 66.001 1.00 94.25 187 VAL A CA 1
ATOM 1543 C C . VAL A 1 187 ? -26.359 -12.538 65.135 1.00 94.25 187 VAL A C 1
ATOM 1545 O O . VAL A 1 187 ? -26.426 -12.767 63.925 1.00 94.25 187 VAL A O 1
ATOM 1548 N N . LYS A 1 188 ? -27.086 -11.563 65.701 1.00 94.12 188 LYS A N 1
ATOM 1549 C CA . LYS A 1 188 ? -27.992 -10.700 64.921 1.00 94.12 188 LYS A CA 1
ATOM 1550 C C . LYS A 1 188 ? -27.235 -9.853 63.897 1.00 94.12 188 LYS A C 1
ATOM 1552 O O . LYS A 1 188 ? -27.674 -9.761 62.752 1.00 94.12 188 LYS A O 1
ATOM 1557 N N . ILE A 1 189 ? -26.075 -9.294 64.258 1.00 95.12 189 ILE A N 1
ATOM 1558 C CA . ILE A 1 189 ? -25.205 -8.585 63.303 1.00 95.12 189 ILE A CA 1
ATOM 1559 C C . ILE A 1 189 ? -24.755 -9.517 62.175 1.00 95.12 189 ILE A C 1
ATOM 1561 O O . ILE A 1 189 ? -24.797 -9.122 61.010 1.00 95.12 189 ILE A O 1
ATOM 1565 N N . ALA A 1 190 ? -24.325 -10.742 62.494 1.00 94.88 190 ALA A N 1
ATOM 1566 C CA . ALA A 1 190 ? -23.900 -11.716 61.490 1.00 94.88 190 ALA A CA 1
ATOM 1567 C C . ALA A 1 190 ? -25.036 -12.051 60.510 1.00 94.88 190 ALA A C 1
ATOM 1569 O O . ALA A 1 190 ? -24.822 -12.074 59.298 1.00 94.88 190 ALA A O 1
ATOM 1570 N N . TYR A 1 191 ? -26.259 -12.217 61.019 1.00 96.75 191 TYR A N 1
ATOM 1571 C CA . TYR A 1 191 ? -27.444 -12.442 60.196 1.00 96.75 191 TYR A CA 1
ATOM 1572 C C . TYR A 1 191 ? -27.770 -11.246 59.285 1.00 96.75 191 TYR A C 1
ATOM 1574 O O . TYR A 1 191 ? -28.058 -11.432 58.102 1.00 96.75 191 TYR A O 1
ATOM 1582 N N . ILE A 1 192 ? -27.665 -10.012 59.792 1.00 96.19 192 ILE A N 1
ATOM 1583 C CA . ILE A 1 192 ? -27.844 -8.800 58.977 1.00 96.19 192 ILE A CA 1
ATOM 1584 C C . ILE A 1 192 ? -26.774 -8.712 57.878 1.00 96.19 192 ILE A C 1
ATOM 1586 O O . ILE A 1 192 ? -27.107 -8.436 56.728 1.00 96.19 192 ILE A O 1
ATOM 1590 N N . LYS A 1 193 ? -25.503 -8.996 58.195 1.00 96.69 193 LYS A N 1
ATOM 1591 C CA . LYS A 1 193 ? -24.414 -9.020 57.202 1.00 96.69 193 LYS A CA 1
ATOM 1592 C C . LYS A 1 193 ? -24.671 -10.039 56.092 1.00 96.69 193 LYS A C 1
ATOM 1594 O O . LYS A 1 193 ? -24.453 -9.723 54.928 1.00 96.69 193 LYS A O 1
ATOM 1599 N N . LEU A 1 194 ? -25.163 -11.229 56.440 1.00 97.06 194 LEU A N 1
ATOM 1600 C CA . LEU A 1 194 ? -25.518 -12.255 55.459 1.00 97.06 194 LEU A CA 1
ATOM 1601 C C . LEU A 1 194 ? -26.655 -11.790 54.536 1.00 97.06 194 LEU A C 1
ATOM 1603 O O . LEU A 1 194 ? -26.580 -11.999 53.329 1.00 97.06 194 LEU A O 1
ATOM 1607 N N . LYS A 1 195 ? -27.671 -11.104 55.075 1.00 96.81 195 LYS A N 1
ATOM 1608 C CA . LYS A 1 195 ? -28.741 -10.509 54.258 1.00 96.81 195 LYS A CA 1
ATOM 1609 C C . LYS A 1 195 ? -28.225 -9.442 53.296 1.00 96.81 195 LYS A C 1
ATOM 1611 O O . LYS A 1 195 ? -28.589 -9.479 52.127 1.00 96.81 195 LYS A O 1
ATOM 1616 N N . ILE A 1 196 ? -27.371 -8.533 53.769 1.00 97.06 196 ILE A N 1
ATOM 1617 C CA . ILE A 1 196 ? -26.739 -7.509 52.921 1.00 97.06 196 ILE A CA 1
ATOM 1618 C C . ILE A 1 196 ? -25.955 -8.180 51.786 1.00 97.06 196 ILE A C 1
ATOM 1620 O O . ILE A 1 196 ? -26.180 -7.860 50.625 1.00 97.06 196 ILE A O 1
ATOM 1624 N N . ALA A 1 197 ? -25.118 -9.174 52.104 1.00 96.88 197 ALA A N 1
ATOM 1625 C CA . ALA A 1 197 ? -24.343 -9.907 51.104 1.00 96.88 197 ALA A CA 1
ATOM 1626 C C . ALA A 1 197 ? -25.229 -10.643 50.079 1.00 96.88 197 ALA A C 1
ATOM 1628 O O . ALA A 1 197 ? -24.886 -10.694 48.901 1.00 96.88 197 ALA A O 1
ATOM 1629 N N . SER A 1 198 ? -26.376 -11.187 50.504 1.00 97.62 198 SER A N 1
ATOM 1630 C CA . SER A 1 198 ? -27.352 -11.801 49.593 1.00 97.62 198 SER A CA 1
ATOM 1631 C C . SER A 1 198 ? -27.942 -10.777 48.623 1.00 97.62 198 SER A C 1
ATOM 1633 O O . SER A 1 198 ? -27.973 -11.032 47.425 1.00 97.62 198 SER A O 1
ATOM 1635 N N . ILE A 1 199 ? -28.356 -9.605 49.120 1.00 96.62 199 ILE A N 1
ATOM 1636 C CA . ILE A 1 199 ? -28.905 -8.520 48.289 1.00 96.62 199 ILE A CA 1
ATOM 1637 C C . ILE A 1 199 ? -27.855 -8.023 47.289 1.00 96.62 199 ILE A C 1
ATOM 1639 O O . ILE A 1 199 ? -28.146 -7.870 46.104 1.00 96.62 199 ILE A O 1
ATOM 1643 N N . GLU A 1 200 ? -26.618 -7.809 47.745 1.00 96.50 200 GLU A N 1
ATOM 1644 C CA . GLU A 1 200 ? -25.503 -7.421 46.878 1.00 96.50 200 GLU A CA 1
ATOM 1645 C C . GLU A 1 200 ? -25.260 -8.445 45.766 1.00 96.50 200 GLU A C 1
ATOM 1647 O O . GLU A 1 200 ? -25.094 -8.070 44.603 1.00 96.50 200 GLU A O 1
ATOM 1652 N N . LEU A 1 201 ? -25.255 -9.736 46.112 1.00 96.81 201 LEU A N 1
ATOM 1653 C CA . LEU A 1 201 ? -25.081 -10.823 45.155 1.00 96.81 201 LEU A CA 1
ATOM 1654 C C . LEU A 1 201 ? -26.216 -10.845 44.126 1.00 96.81 201 LEU A C 1
ATOM 1656 O O . LEU A 1 201 ? -25.949 -10.953 42.929 1.00 96.81 201 LEU A O 1
ATOM 1660 N N . ASP A 1 202 ? -27.464 -10.708 44.570 1.00 96.31 202 ASP A N 1
ATOM 1661 C CA . ASP A 1 202 ? -28.637 -10.720 43.697 1.00 96.31 202 ASP A CA 1
ATOM 1662 C C . ASP A 1 202 ? -28.616 -9.543 42.715 1.00 96.31 202 ASP A C 1
ATOM 1664 O O . ASP A 1 202 ? -28.763 -9.745 41.506 1.00 96.31 202 ASP A O 1
ATOM 1668 N N . ILE A 1 203 ? -28.331 -8.326 43.193 1.00 95.62 203 ILE A N 1
ATOM 1669 C CA . ILE A 1 203 ? -28.225 -7.135 42.337 1.00 95.62 203 ILE A CA 1
ATOM 1670 C C . ILE A 1 203 ? -27.086 -7.294 41.324 1.00 95.62 203 ILE A C 1
ATOM 1672 O O . ILE A 1 203 ? -27.280 -7.050 40.130 1.00 95.62 203 ILE A O 1
ATOM 1676 N N . ARG A 1 204 ? -25.902 -7.745 41.761 1.00 94.56 204 ARG A N 1
ATOM 1677 C CA . ARG A 1 204 ? -24.757 -7.952 40.859 1.00 94.56 204 ARG A CA 1
ATOM 1678 C C . ARG A 1 204 ? -25.029 -9.055 39.834 1.00 94.56 204 ARG A C 1
ATOM 1680 O O . ARG A 1 204 ? -24.636 -8.911 38.680 1.00 94.56 204 ARG A O 1
ATOM 1687 N N . ASN A 1 205 ? -25.755 -10.111 40.202 1.00 95.19 205 ASN A N 1
ATOM 1688 C CA . ASN A 1 205 ? -26.185 -11.154 39.268 1.00 95.19 205 ASN A CA 1
ATOM 1689 C C . ASN A 1 205 ? -27.162 -10.624 38.210 1.00 95.19 205 ASN A C 1
ATOM 1691 O O . ASN A 1 205 ? -27.059 -10.996 37.038 1.00 95.19 205 ASN A O 1
ATOM 1695 N N . VAL A 1 206 ? -28.097 -9.751 38.597 1.00 94.50 206 VAL A N 1
ATOM 1696 C CA . VAL A 1 206 ? -29.006 -9.086 37.651 1.00 94.50 206 VAL A CA 1
ATOM 1697 C C . VAL A 1 206 ? -28.225 -8.170 36.713 1.00 94.50 206 VAL A C 1
ATOM 1699 O O . VAL A 1 206 ? -28.446 -8.221 35.502 1.00 94.50 206 VAL A O 1
ATOM 1702 N N . ALA A 1 207 ? -27.278 -7.393 37.243 1.00 93.06 207 ALA A N 1
ATOM 1703 C CA . ALA A 1 207 ? -26.408 -6.539 36.443 1.00 93.06 207 ALA A CA 1
ATOM 1704 C C . ALA A 1 207 ? -25.606 -7.342 35.418 1.00 93.06 207 ALA A C 1
ATOM 1706 O O . ALA A 1 207 ? -25.717 -7.067 34.230 1.00 93.06 207 ALA A O 1
ATOM 1707 N N . LEU A 1 208 ? -24.920 -8.410 35.834 1.00 91.81 208 LEU A N 1
ATOM 1708 C CA . LEU A 1 208 ? -24.145 -9.268 34.930 1.00 91.81 208 LEU A CA 1
ATOM 1709 C C . LEU A 1 208 ? -24.967 -9.812 33.753 1.00 91.81 208 LEU A C 1
ATOM 1711 O O . LEU A 1 208 ? -24.442 -9.951 32.650 1.00 91.81 208 LEU A O 1
ATOM 1715 N N . ARG A 1 209 ? -26.250 -10.120 33.973 1.00 91.94 209 ARG A N 1
ATOM 1716 C CA . ARG A 1 209 ? -27.151 -10.602 32.915 1.00 91.94 209 ARG A CA 1
ATOM 1717 C C . ARG A 1 209 ? -27.694 -9.475 32.038 1.00 91.94 209 ARG A C 1
ATOM 1719 O O . ARG A 1 209 ? -27.975 -9.719 30.871 1.00 91.94 209 ARG A O 1
ATOM 1726 N N . ASN A 1 210 ? -27.840 -8.268 32.586 1.00 91.00 210 ASN A N 1
ATOM 1727 C CA . ASN A 1 210 ? -28.515 -7.138 31.951 1.00 91.00 210 ASN A CA 1
ATOM 1728 C C . ASN A 1 210 ? -27.784 -5.809 32.208 1.00 91.00 210 ASN A C 1
ATOM 1730 O O . ASN A 1 210 ? -28.368 -4.858 32.732 1.00 91.00 210 ASN A O 1
ATOM 1734 N N . ASN A 1 211 ? -26.512 -5.718 31.813 1.00 84.69 211 ASN A N 1
ATOM 1735 C CA . ASN A 1 211 ? -25.688 -4.524 32.051 1.00 84.69 211 ASN A CA 1
ATOM 1736 C C . ASN A 1 211 ? -26.322 -3.235 31.494 1.00 84.69 211 ASN A C 1
ATOM 1738 O O . ASN A 1 211 ? -26.150 -2.160 32.064 1.00 84.69 211 ASN A O 1
ATOM 1742 N N . SER A 1 212 ? -27.103 -3.341 30.415 1.00 86.38 212 SER A N 1
ATOM 1743 C CA . SER A 1 212 ? -27.804 -2.215 29.791 1.00 86.38 212 SER A CA 1
ATOM 1744 C C . SER A 1 212 ? -28.856 -1.557 30.689 1.00 86.38 212 SER A C 1
ATOM 1746 O O . SER A 1 212 ? -29.141 -0.379 30.503 1.00 86.38 212 SER A O 1
ATOM 1748 N N . LEU A 1 213 ? -29.413 -2.271 31.676 1.00 89.94 213 LEU A N 1
ATOM 1749 C CA . LEU A 1 213 ? -30.384 -1.702 32.621 1.00 89.94 213 LEU A CA 1
ATOM 1750 C C . LEU A 1 213 ? -29.750 -0.681 33.566 1.00 89.94 213 LEU A C 1
ATOM 1752 O O . LEU A 1 213 ? -30.425 0.241 34.016 1.00 89.94 213 LEU A O 1
ATOM 1756 N N . PHE A 1 214 ? -28.463 -0.857 33.862 1.00 92.56 214 PHE A N 1
ATOM 1757 C CA . PHE A 1 214 ? -27.710 -0.019 34.790 1.00 92.56 214 PHE A CA 1
ATOM 1758 C C . PHE A 1 214 ? -26.876 1.039 34.066 1.00 92.56 214 PHE A C 1
ATOM 1760 O O . PHE A 1 214 ? -26.303 1.911 34.712 1.00 92.56 214 PHE A O 1
ATOM 1767 N N . ALA A 1 215 ? -26.795 0.982 32.738 1.00 91.94 215 ALA A N 1
ATOM 1768 C CA . ALA A 1 215 ? -26.065 1.956 31.945 1.00 91.94 215 ALA A CA 1
ATOM 1769 C C . ALA A 1 215 ? -26.824 3.284 31.845 1.00 91.94 215 ALA A C 1
ATOM 1771 O O . ALA A 1 215 ? -28.051 3.320 31.729 1.00 91.94 215 ALA A O 1
ATOM 1772 N N . ASP A 1 216 ? -26.079 4.387 31.818 1.00 93.75 216 ASP A N 1
ATOM 1773 C CA . ASP A 1 216 ? -26.624 5.667 31.378 1.00 93.75 216 ASP A CA 1
ATOM 1774 C C . ASP A 1 216 ? -27.062 5.560 29.906 1.00 93.75 216 ASP A C 1
ATOM 1776 O O . ASP A 1 216 ? -26.252 5.279 29.017 1.00 93.75 216 ASP A O 1
ATOM 1780 N N . LYS A 1 217 ? -28.360 5.771 29.651 1.00 92.12 217 LYS A N 1
ATOM 1781 C CA . LYS A 1 217 ? -28.960 5.612 28.319 1.00 92.12 217 LYS A CA 1
ATOM 1782 C C . LYS A 1 217 ? -28.374 6.576 27.290 1.00 92.12 217 LYS A C 1
ATOM 1784 O O . LYS A 1 217 ? -28.199 6.185 26.141 1.00 92.12 217 LYS A O 1
ATOM 1789 N N . GLU A 1 218 ? -28.093 7.818 27.674 1.00 94.00 218 GLU A N 1
ATOM 1790 C CA . GLU A 1 218 ? -27.570 8.824 26.748 1.00 94.00 218 GLU A CA 1
ATOM 1791 C C . GLU A 1 218 ? -26.125 8.491 26.362 1.00 94.00 218 GLU A C 1
ATOM 1793 O O . GLU A 1 218 ? -25.766 8.521 25.181 1.00 94.00 218 GLU A O 1
ATOM 1798 N N . LEU A 1 219 ? -25.309 8.092 27.344 1.00 93.69 219 LEU A N 1
ATOM 1799 C CA . LEU A 1 219 ? -23.939 7.649 27.088 1.00 93.69 219 LEU A CA 1
ATOM 1800 C C . LEU A 1 219 ? -23.901 6.369 26.249 1.00 93.69 219 LEU A C 1
ATOM 1802 O O . LEU A 1 219 ? -23.099 6.290 25.322 1.00 93.69 219 LEU A O 1
ATOM 1806 N N . ALA A 1 220 ? -24.770 5.396 26.533 1.00 91.81 220 ALA A N 1
ATOM 1807 C CA . ALA A 1 220 ? -24.851 4.154 25.769 1.00 91.81 220 ALA A CA 1
ATOM 1808 C C . ALA A 1 220 ? -25.248 4.409 24.305 1.00 91.81 220 ALA A C 1
ATOM 1810 O O . ALA A 1 220 ? -24.567 3.946 23.396 1.00 91.81 220 ALA A O 1
ATOM 1811 N N . LEU A 1 221 ? -26.271 5.235 24.055 1.00 94.19 221 LEU A N 1
ATOM 1812 C CA . LEU A 1 221 ? -26.677 5.590 22.688 1.00 94.19 221 LEU A CA 1
ATOM 1813 C C . LEU A 1 221 ? -25.558 6.298 21.916 1.00 94.19 221 LEU A C 1
ATOM 1815 O O . LEU A 1 221 ? -25.331 6.016 20.738 1.00 94.19 221 LEU A O 1
ATOM 1819 N N . LYS A 1 222 ? -24.829 7.200 22.579 1.00 95.38 222 LYS A N 1
ATOM 1820 C CA . LYS A 1 222 ? -23.691 7.894 21.971 1.00 95.38 222 LYS A CA 1
ATOM 1821 C C . LYS A 1 222 ? -22.503 6.956 21.721 1.00 95.38 222 LYS A C 1
ATOM 1823 O O . LYS A 1 222 ? -21.789 7.130 20.731 1.00 95.38 222 LYS A O 1
ATOM 1828 N N . HIS A 1 223 ? -22.292 5.960 22.584 1.00 94.88 223 HIS A N 1
ATOM 1829 C CA . HIS A 1 223 ? -21.304 4.906 22.354 1.00 94.88 223 HIS A CA 1
ATOM 1830 C C . HIS A 1 223 ? -21.666 4.121 21.092 1.00 94.88 223 HIS A C 1
ATOM 1832 O O . HIS A 1 223 ? -20.834 3.977 20.199 1.00 94.88 223 HIS A O 1
ATOM 1838 N N . ASP A 1 224 ? -22.920 3.685 20.983 1.00 93.88 224 ASP A N 1
ATOM 1839 C CA . ASP A 1 224 ? -23.401 2.871 19.868 1.00 93.88 224 ASP A CA 1
ATOM 1840 C C . ASP A 1 224 ? -23.336 3.623 18.532 1.00 93.88 224 ASP A C 1
ATOM 1842 O O . ASP A 1 224 ? -22.960 3.042 17.506 1.00 93.88 224 ASP A O 1
ATOM 1846 N N . SER A 1 225 ? -23.612 4.935 18.534 1.00 95.44 225 SER A N 1
ATOM 1847 C CA . SER A 1 225 ? -23.426 5.768 17.341 1.00 95.44 225 SER A CA 1
ATOM 1848 C C . SER A 1 225 ? -21.958 5.842 16.914 1.00 95.44 225 SER A C 1
ATOM 1850 O O . SER A 1 225 ? -21.657 5.642 15.738 1.00 95.44 225 SER A O 1
ATOM 1852 N N . LEU A 1 226 ? -21.035 6.051 17.863 1.00 96.00 226 LEU A N 1
ATOM 1853 C CA . LEU A 1 226 ? -19.597 6.103 17.572 1.00 96.00 226 LEU A CA 1
ATOM 1854 C C . LEU A 1 226 ? -19.054 4.739 17.139 1.00 96.00 226 LEU A C 1
ATOM 1856 O O . LEU A 1 226 ? -18.182 4.667 16.278 1.00 96.00 226 LEU A O 1
ATOM 1860 N N . GLN A 1 227 ? -19.573 3.647 17.701 1.00 96.25 227 GLN A N 1
ATOM 1861 C CA . GLN A 1 227 ? -19.206 2.294 17.297 1.00 96.25 227 GLN A CA 1
ATOM 1862 C C . GLN A 1 227 ? -19.673 1.989 15.869 1.00 96.25 227 GLN A C 1
ATOM 1864 O O . GLN A 1 227 ? -18.924 1.404 15.088 1.00 96.25 227 GLN A O 1
ATOM 1869 N N . SER A 1 228 ? -20.881 2.414 15.500 1.00 96.19 228 SER A N 1
ATOM 1870 C CA . SER A 1 228 ? -21.395 2.261 14.132 1.00 96.19 228 SER A CA 1
ATOM 1871 C C . SER A 1 228 ? -20.573 3.073 13.126 1.00 96.19 228 SER A C 1
ATOM 1873 O O . SER A 1 228 ? -20.227 2.589 12.045 1.00 96.19 228 SER A O 1
ATOM 1875 N N . GLU A 1 229 ? -20.204 4.296 13.502 1.00 96.44 229 GLU A N 1
ATOM 1876 C CA . GLU A 1 229 ? -19.329 5.161 12.713 1.00 96.44 229 GLU A CA 1
ATOM 1877 C C . GLU A 1 229 ? -17.921 4.569 12.557 1.00 96.44 229 GLU A C 1
ATOM 1879 O O . GLU A 1 229 ? -17.381 4.523 11.450 1.00 96.44 229 GLU A O 1
ATOM 1884 N N . TYR A 1 230 ? -17.351 4.038 13.640 1.00 96.12 230 TYR A N 1
ATOM 1885 C CA . TYR A 1 230 ? -16.072 3.330 13.635 1.00 96.12 230 TYR A CA 1
ATOM 1886 C C . TYR A 1 230 ? -16.062 2.169 12.632 1.00 96.12 230 TYR A C 1
ATOM 1888 O O . TYR A 1 230 ? -15.151 2.068 11.809 1.00 96.12 230 TYR A O 1
ATOM 1896 N N . LEU A 1 231 ? -17.091 1.315 12.669 1.00 95.81 231 LEU A N 1
ATOM 1897 C CA . LEU A 1 231 ? -17.220 0.177 11.755 1.00 95.81 231 LEU A CA 1
ATOM 1898 C C . LEU A 1 231 ? -17.333 0.639 10.297 1.00 95.81 231 LEU A C 1
ATOM 1900 O O . LEU A 1 231 ? -16.605 0.144 9.440 1.00 95.81 231 LEU A O 1
ATOM 1904 N N . THR A 1 232 ? -18.154 1.658 10.033 1.00 96.38 232 THR A N 1
ATOM 1905 C CA . THR A 1 232 ? -18.320 2.240 8.688 1.00 96.38 232 THR A CA 1
ATOM 1906 C C . THR A 1 232 ? -17.000 2.791 8.132 1.00 96.38 232 THR A C 1
ATOM 1908 O O . THR A 1 232 ? -16.671 2.603 6.954 1.00 96.38 232 THR A O 1
ATOM 1911 N N . ASN A 1 233 ? -16.212 3.459 8.978 1.00 95.50 233 ASN A N 1
ATOM 1912 C CA . ASN A 1 233 ? -14.899 3.973 8.600 1.00 95.50 233 ASN A CA 1
ATOM 1913 C C . ASN A 1 233 ? -13.899 2.838 8.348 1.00 95.50 233 ASN A C 1
ATOM 1915 O O . ASN A 1 233 ? -13.162 2.887 7.363 1.00 95.50 233 ASN A O 1
ATOM 1919 N N . SER A 1 234 ? -13.908 1.796 9.183 1.00 94.88 234 SER A N 1
ATOM 1920 C CA . SER A 1 234 ? -13.071 0.602 9.009 1.00 94.88 234 SER A CA 1
ATOM 1921 C C . SER A 1 234 ? -13.350 -0.105 7.676 1.00 94.88 234 SER A C 1
ATOM 1923 O O . SER A 1 234 ? -12.426 -0.396 6.907 1.00 94.88 234 SER A O 1
ATOM 1925 N N . ASP A 1 235 ? -14.629 -0.277 7.333 1.00 95.81 235 ASP A N 1
ATOM 1926 C CA . ASP A 1 235 ? -15.049 -0.836 6.048 1.00 95.81 235 ASP A CA 1
ATOM 1927 C C . ASP A 1 235 ? -14.578 0.043 4.885 1.00 95.81 235 ASP A C 1
ATOM 1929 O O . ASP A 1 235 ? -13.991 -0.451 3.917 1.00 95.81 235 ASP A O 1
ATOM 1933 N N . SER A 1 236 ? -14.740 1.363 5.003 1.00 94.50 236 SER A N 1
ATOM 1934 C CA . SER A 1 236 ? -14.281 2.326 3.996 1.00 94.50 236 SER A CA 1
ATOM 1935 C C . SER A 1 236 ? -12.766 2.251 3.767 1.00 94.50 236 SER A C 1
ATOM 1937 O O . SER A 1 236 ? -12.315 2.211 2.619 1.00 94.50 236 SER A O 1
ATOM 1939 N N . ILE A 1 237 ? -11.968 2.162 4.837 1.00 94.25 237 ILE A N 1
ATOM 1940 C CA . ILE A 1 237 ? -10.508 1.972 4.777 1.00 94.25 237 ILE A CA 1
ATOM 1941 C C . ILE A 1 237 ? -10.166 0.710 3.977 1.00 94.25 237 ILE A C 1
ATOM 1943 O O . ILE A 1 237 ? -9.294 0.742 3.100 1.00 94.25 237 ILE A O 1
ATOM 1947 N N . SER A 1 238 ? -10.878 -0.392 4.230 1.00 92.81 238 SER A N 1
ATOM 1948 C CA . SER A 1 238 ? -10.665 -1.655 3.518 1.00 92.81 238 SER A CA 1
ATOM 1949 C C . SER A 1 238 ? -10.950 -1.528 2.011 1.00 92.81 238 SER A C 1
ATOM 1951 O O . SER A 1 238 ? -10.140 -1.970 1.186 1.00 92.81 238 SER A O 1
ATOM 1953 N N . ILE A 1 239 ? -12.037 -0.840 1.641 1.00 93.62 239 ILE A N 1
ATOM 1954 C CA . ILE A 1 239 ? -12.454 -0.608 0.252 1.00 93.62 239 ILE A CA 1
ATOM 1955 C C . ILE A 1 239 ? -11.414 0.236 -0.489 1.00 93.62 239 ILE A C 1
ATOM 1957 O O . ILE A 1 239 ? -10.976 -0.133 -1.587 1.00 93.62 239 ILE A O 1
ATOM 1961 N N . TYR A 1 240 ? -10.974 1.350 0.103 1.00 91.12 240 TYR A N 1
ATOM 1962 C CA . TYR A 1 240 ? -9.977 2.227 -0.513 1.00 91.12 240 TYR A CA 1
ATOM 1963 C C . TYR A 1 240 ? -8.612 1.541 -0.643 1.00 91.12 240 TYR A C 1
ATOM 1965 O O . TYR A 1 240 ? -7.984 1.616 -1.702 1.00 91.12 240 TYR A O 1
ATOM 1973 N N . SER A 1 241 ? -8.185 0.794 0.379 1.00 87.50 241 SER A N 1
ATOM 1974 C CA . SER A 1 241 ? -6.952 -0.002 0.341 1.00 87.50 241 SER A CA 1
ATOM 1975 C C . SER A 1 241 ? -6.979 -1.049 -0.777 1.00 87.50 241 SER A C 1
ATOM 1977 O O . SER A 1 241 ? -6.015 -1.189 -1.537 1.00 87.50 241 SER A O 1
ATOM 1979 N N . ASN A 1 242 ? -8.098 -1.761 -0.939 1.00 89.12 242 ASN A N 1
ATOM 1980 C CA . ASN A 1 242 ? -8.246 -2.736 -2.015 1.00 89.12 242 ASN A CA 1
ATOM 1981 C C . ASN A 1 242 ? -8.252 -2.066 -3.399 1.00 89.12 242 ASN A C 1
ATOM 1983 O O . ASN A 1 242 ? -7.575 -2.534 -4.315 1.00 89.12 242 ASN A O 1
ATOM 1987 N N . SER A 1 243 ? -8.936 -0.929 -3.533 1.00 86.12 243 SER A N 1
ATOM 1988 C CA . SER A 1 243 ? -8.975 -0.145 -4.775 1.00 86.12 243 SER A CA 1
ATOM 1989 C C . SER A 1 243 ? -7.578 0.317 -5.206 1.00 86.12 243 SER A C 1
ATOM 1991 O O . SER A 1 243 ? -7.209 0.171 -6.371 1.00 86.12 243 SER A O 1
ATOM 1993 N N . LEU A 1 244 ? -6.749 0.780 -4.261 1.00 81.38 244 LEU A N 1
ATOM 1994 C CA . LEU A 1 244 ? -5.345 1.121 -4.517 1.00 81.38 244 LEU A CA 1
ATOM 1995 C C . LEU A 1 244 ? -4.528 -0.088 -4.989 1.00 81.38 244 LEU A C 1
ATOM 1997 O O . LEU A 1 244 ? -3.736 0.023 -5.928 1.00 81.38 244 LEU A O 1
ATOM 2001 N N . LYS A 1 245 ? -4.715 -1.263 -4.374 1.00 80.88 245 LYS A N 1
ATOM 2002 C CA . LYS A 1 245 ? -4.032 -2.501 -4.795 1.00 80.88 245 LYS A CA 1
ATOM 2003 C C . LYS A 1 245 ? -4.421 -2.907 -6.216 1.00 80.88 245 LYS A C 1
ATOM 2005 O O . LYS A 1 245 ? -3.544 -3.282 -6.995 1.00 80.88 245 LYS A O 1
ATOM 2010 N N . ILE A 1 246 ? -5.709 -2.828 -6.555 1.00 83.19 246 ILE A N 1
ATOM 2011 C CA . ILE A 1 246 ? -6.217 -3.124 -7.902 1.00 83.19 246 ILE A CA 1
ATOM 2012 C C . ILE A 1 246 ? -5.590 -2.165 -8.915 1.00 83.19 246 ILE A C 1
ATOM 2014 O O . ILE A 1 246 ? -4.988 -2.615 -9.888 1.00 83.19 246 ILE A O 1
ATOM 2018 N N . LEU A 1 247 ? -5.629 -0.860 -8.647 1.00 79.00 247 LEU A N 1
ATOM 2019 C CA . LEU A 1 247 ? -5.114 0.157 -9.561 1.00 79.00 247 LEU A CA 1
ATOM 2020 C C . LEU A 1 247 ? -3.596 0.038 -9.785 1.00 79.00 247 LEU A C 1
ATOM 2022 O O . LEU A 1 247 ? -3.122 0.144 -10.916 1.00 79.00 247 LEU A O 1
ATOM 2026 N N . ASN A 1 248 ? -2.830 -0.280 -8.738 1.00 75.62 248 ASN A N 1
ATOM 2027 C CA . ASN A 1 248 ? -1.398 -0.565 -8.861 1.00 75.62 248 ASN A CA 1
ATOM 2028 C C . ASN A 1 248 ? -1.119 -1.794 -9.741 1.00 75.62 248 ASN A C 1
ATOM 2030 O O . ASN A 1 248 ? -0.220 -1.768 -10.587 1.00 75.62 248 ASN A O 1
ATOM 2034 N N . ARG A 1 249 ? -1.905 -2.868 -9.587 1.00 75.69 249 ARG A N 1
ATOM 2035 C CA . ARG A 1 249 ? -1.808 -4.051 -10.459 1.00 75.69 249 ARG A CA 1
ATOM 2036 C C . ARG A 1 249 ? -2.150 -3.699 -11.902 1.00 75.69 249 ARG A C 1
ATOM 2038 O O . ARG A 1 249 ? -1.441 -4.126 -12.810 1.00 75.69 249 ARG A O 1
ATOM 2045 N N . GLU A 1 250 ? -3.182 -2.892 -12.129 1.00 79.44 250 GLU A N 1
ATOM 2046 C CA . GLU A 1 250 ? -3.534 -2.420 -13.467 1.00 79.44 250 GLU A CA 1
ATOM 2047 C C . GLU A 1 250 ? -2.386 -1.641 -14.116 1.00 79.44 250 GLU A C 1
ATOM 2049 O O . GLU A 1 250 ? -2.007 -1.965 -15.238 1.00 79.44 250 GLU A O 1
ATOM 2054 N N . ILE A 1 251 ? -1.770 -0.685 -13.412 1.00 76.81 251 ILE A N 1
ATOM 2055 C CA . ILE A 1 251 ? -0.611 0.071 -13.921 1.00 76.81 251 ILE A CA 1
ATOM 2056 C C . ILE A 1 251 ? 0.540 -0.868 -14.291 1.00 76.81 251 ILE A C 1
ATOM 2058 O O . ILE A 1 251 ? 1.118 -0.745 -15.377 1.00 76.81 251 ILE A O 1
ATOM 2062 N N . TYR A 1 252 ? 0.851 -1.838 -13.429 1.00 76.44 252 TYR A N 1
ATOM 2063 C CA . TYR A 1 252 ? 1.890 -2.827 -13.705 1.00 76.44 252 TYR A CA 1
ATOM 2064 C C . TYR A 1 252 ? 1.571 -3.647 -14.962 1.00 76.44 252 TYR A C 1
ATOM 2066 O O . TYR A 1 252 ? 2.406 -3.769 -15.862 1.00 76.44 252 TYR A O 1
ATOM 2074 N N . THR A 1 253 ? 0.348 -4.176 -15.063 1.00 79.50 253 THR A N 1
ATOM 2075 C CA . THR A 1 253 ? -0.073 -4.973 -16.225 1.00 79.50 253 THR A CA 1
ATOM 2076 C C . THR A 1 253 ? -0.072 -4.153 -17.512 1.00 79.50 253 THR A C 1
ATOM 2078 O O . THR A 1 253 ? 0.414 -4.640 -18.530 1.00 79.50 253 THR A O 1
ATOM 2081 N N . LEU A 1 254 ? -0.532 -2.900 -17.473 1.00 79.62 254 LEU A N 1
ATOM 2082 C CA . LEU A 1 254 ? -0.509 -1.987 -18.614 1.00 79.62 254 LEU A CA 1
ATOM 2083 C C . LEU A 1 254 ? 0.918 -1.689 -19.065 1.00 79.62 254 LEU A C 1
ATOM 2085 O O . LEU A 1 254 ? 1.202 -1.770 -20.256 1.00 79.62 254 LEU A O 1
ATOM 2089 N N . THR A 1 255 ? 1.829 -1.429 -18.127 1.00 76.69 255 THR A N 1
ATOM 2090 C CA . THR A 1 255 ? 3.250 -1.187 -18.422 1.00 76.69 255 THR A CA 1
ATOM 2091 C C . THR A 1 255 ? 3.905 -2.408 -19.052 1.00 76.69 255 THR A C 1
ATOM 2093 O O . THR A 1 255 ? 4.595 -2.293 -20.066 1.00 76.69 255 THR A O 1
ATOM 2096 N N . LYS A 1 256 ? 3.632 -3.600 -18.511 1.00 79.81 256 LYS A N 1
ATOM 2097 C CA . LYS A 1 256 ? 4.135 -4.861 -19.063 1.00 79.81 256 LYS A CA 1
ATOM 2098 C C . LYS A 1 256 ? 3.605 -5.115 -20.475 1.00 79.81 256 LYS A C 1
ATOM 2100 O O . LYS A 1 256 ? 4.388 -5.446 -21.364 1.00 79.81 256 LYS A O 1
ATOM 2105 N N . LYS A 1 257 ? 2.298 -4.941 -20.700 1.00 83.25 257 LYS A N 1
ATOM 2106 C CA . LYS A 1 257 ? 1.699 -5.134 -22.027 1.00 83.25 257 LYS A CA 1
ATOM 2107 C C . LYS A 1 257 ? 2.180 -4.073 -23.031 1.00 83.25 257 LYS A C 1
ATOM 2109 O O . LYS A 1 257 ? 2.443 -4.414 -24.178 1.00 83.25 257 LYS A O 1
ATOM 2114 N N . TYR A 1 258 ? 2.360 -2.819 -22.610 1.00 80.94 258 TYR A N 1
ATOM 2115 C CA . TYR A 1 258 ? 2.955 -1.758 -23.433 1.00 80.94 258 TYR A CA 1
ATOM 2116 C C . TYR A 1 258 ? 4.375 -2.107 -23.873 1.00 80.94 258 TYR A C 1
ATOM 2118 O O . TYR A 1 258 ? 4.709 -1.992 -25.052 1.00 80.94 258 TYR A O 1
ATOM 2126 N N . HIS A 1 259 ? 5.196 -2.598 -22.948 1.00 79.12 259 HIS A N 1
ATOM 2127 C CA . HIS A 1 259 ? 6.545 -3.045 -23.260 1.00 79.12 259 HIS A CA 1
ATOM 2128 C C . HIS A 1 259 ? 6.555 -4.201 -24.274 1.00 79.12 259 HIS A C 1
ATOM 2130 O O . HIS A 1 259 ? 7.258 -4.116 -25.280 1.00 79.12 259 HIS A O 1
ATOM 2136 N N . ALA A 1 260 ? 5.727 -5.229 -24.060 1.00 82.06 260 ALA A N 1
ATOM 2137 C CA . ALA A 1 260 ? 5.608 -6.368 -24.972 1.00 82.06 260 ALA A CA 1
ATOM 2138 C C . ALA A 1 260 ? 5.157 -5.945 -26.383 1.00 82.06 260 ALA A C 1
ATOM 2140 O O . ALA A 1 260 ? 5.843 -6.243 -27.357 1.00 82.06 260 ALA A O 1
ATOM 2141 N N . ASN A 1 261 ? 4.088 -5.147 -26.481 1.00 83.94 261 ASN A N 1
ATOM 2142 C CA . ASN A 1 261 ? 3.566 -4.620 -27.748 1.00 83.94 261 ASN A CA 1
ATOM 2143 C C . ASN A 1 261 ? 4.632 -3.836 -28.537 1.00 83.94 261 ASN A C 1
ATOM 2145 O O . ASN A 1 261 ? 4.682 -3.892 -29.763 1.00 83.94 261 ASN A O 1
ATOM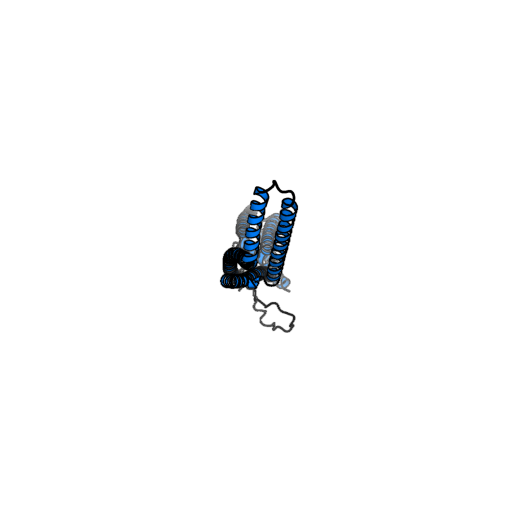 2149 N N . ARG A 1 262 ? 5.519 -3.105 -27.847 1.00 82.44 262 ARG A N 1
ATOM 2150 C CA . ARG A 1 262 ? 6.608 -2.374 -28.511 1.00 82.44 262 ARG A CA 1
ATOM 2151 C C . ARG A 1 262 ? 7.745 -3.269 -28.990 1.00 82.44 262 ARG A C 1
ATOM 2153 O O . ARG A 1 262 ? 8.318 -2.965 -30.028 1.00 82.44 262 ARG A O 1
ATOM 2160 N N . ILE A 1 263 ? 8.062 -4.347 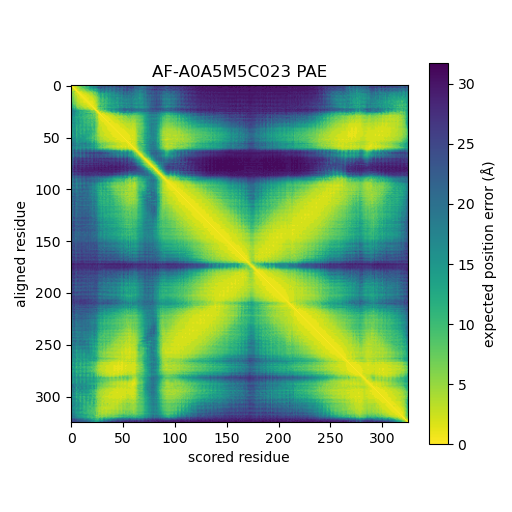-28.276 1.00 83.69 263 ILE A N 1
ATOM 2161 C CA . ILE A 1 263 ? 9.062 -5.329 -28.725 1.00 83.69 263 ILE A CA 1
ATOM 2162 C C . ILE A 1 263 ? 8.553 -6.112 -29.939 1.00 83.69 263 ILE A C 1
ATOM 2164 O O . ILE A 1 263 ? 9.331 -6.395 -30.841 1.00 83.69 263 ILE A O 1
ATOM 2168 N N . GLU A 1 264 ? 7.261 -6.439 -29.989 1.00 82.81 264 GLU A N 1
ATOM 2169 C CA . GLU A 1 264 ? 6.666 -7.171 -31.117 1.00 82.81 264 GLU A CA 1
ATOM 2170 C C . GLU A 1 264 ? 6.660 -6.361 -32.418 1.00 82.81 264 GLU A C 1
ATOM 2172 O O . GLU A 1 264 ? 6.823 -6.920 -33.500 1.00 82.81 264 GLU A O 1
ATOM 2177 N N . LYS A 1 265 ? 6.489 -5.039 -32.318 1.00 82.31 265 LYS A N 1
ATOM 2178 C CA . LYS A 1 265 ? 6.386 -4.140 -33.476 1.00 82.31 265 LYS A CA 1
ATOM 2179 C C . LYS A 1 265 ? 7.717 -3.598 -33.989 1.00 82.31 265 LYS A C 1
ATOM 2181 O O . LYS A 1 265 ? 7.737 -2.991 -35.052 1.00 82.31 265 LYS A O 1
ATOM 2186 N N . VAL A 1 266 ? 8.797 -3.748 -33.226 1.00 85.06 266 VAL A N 1
ATOM 2187 C CA . VAL A 1 266 ? 10.100 -3.158 -33.551 1.00 85.06 266 VAL A CA 1
ATOM 2188 C C . VAL A 1 266 ? 11.123 -4.270 -33.598 1.00 85.06 266 VAL A C 1
ATOM 2190 O O . VAL A 1 266 ? 11.397 -4.939 -32.603 1.00 85.06 266 VAL A O 1
ATOM 2193 N N . SER A 1 267 ? 11.685 -4.465 -34.775 1.00 87.25 267 SER A N 1
ATOM 2194 C CA . SER A 1 267 ? 12.638 -5.515 -35.069 1.00 87.25 267 SER A CA 1
ATOM 2195 C C . SER A 1 267 ? 14.076 -5.044 -34.853 1.00 87.25 267 SER A C 1
ATOM 2197 O O . SER A 1 267 ? 14.378 -3.856 -34.764 1.00 87.25 267 SER A O 1
ATOM 2199 N N . TYR A 1 268 ? 15.009 -5.995 -34.824 1.00 90.31 268 TYR A N 1
ATOM 2200 C CA . TYR A 1 268 ? 16.440 -5.683 -34.847 1.00 90.31 268 TYR A CA 1
ATOM 2201 C C . TYR A 1 268 ? 16.851 -4.892 -36.106 1.00 90.31 268 TYR A C 1
ATOM 2203 O O . TYR A 1 268 ? 17.746 -4.051 -36.041 1.00 90.31 268 TYR A O 1
ATOM 2211 N N . TRP A 1 269 ? 16.189 -5.133 -37.241 1.00 90.31 269 TRP A N 1
ATOM 2212 C CA . TRP A 1 269 ? 16.520 -4.494 -38.516 1.00 90.31 269 TRP A CA 1
ATOM 2213 C C . TRP A 1 269 ? 16.292 -2.986 -38.495 1.00 90.31 269 TRP A C 1
ATOM 2215 O O . TRP A 1 269 ? 17.080 -2.255 -39.090 1.00 90.31 269 TRP A O 1
ATOM 2225 N N . ASP A 1 270 ? 15.308 -2.521 -37.726 1.00 90.38 270 ASP A N 1
ATOM 2226 C CA . ASP A 1 270 ? 15.053 -1.094 -37.520 1.00 90.38 270 ASP A CA 1
ATOM 2227 C C . ASP A 1 270 ? 16.256 -0.414 -36.842 1.00 90.38 270 ASP A C 1
ATOM 2229 O O . ASP A 1 270 ? 16.663 0.683 -37.216 1.00 90.38 270 ASP A O 1
ATOM 2233 N N . PHE A 1 271 ? 16.923 -1.112 -35.914 1.00 93.44 271 PHE A N 1
ATOM 2234 C CA . PHE A 1 271 ? 18.142 -0.623 -35.260 1.00 93.44 271 PHE A CA 1
ATOM 2235 C C . PHE A 1 271 ? 19.385 -0.714 -36.139 1.00 93.44 271 PHE A C 1
ATOM 2237 O O . PHE A 1 271 ? 20.302 0.093 -35.986 1.00 93.44 271 PHE A O 1
ATOM 2244 N N . LEU A 1 272 ? 19.453 -1.695 -37.041 1.00 94.19 272 LEU A N 1
ATOM 2245 C CA . LEU A 1 272 ? 20.510 -1.742 -38.048 1.00 94.19 272 LEU A CA 1
ATOM 2246 C C . LEU A 1 272 ? 20.380 -0.573 -39.025 1.00 94.19 272 LEU A C 1
ATOM 2248 O O . LEU A 1 272 ? 21.361 0.126 -39.265 1.00 94.19 272 LEU A O 1
ATOM 2252 N N . TYR A 1 273 ? 19.169 -0.331 -39.523 1.00 92.06 273 TYR A N 1
ATOM 2253 C CA . TYR A 1 273 ? 18.851 0.815 -40.364 1.00 92.06 273 TYR A CA 1
ATOM 2254 C C . TYR A 1 273 ? 19.189 2.130 -39.653 1.00 92.06 273 TYR A C 1
ATOM 2256 O O . TYR A 1 273 ? 19.982 2.913 -40.170 1.00 92.06 273 TYR A O 1
ATOM 2264 N N . PHE A 1 274 ? 18.716 2.315 -38.417 1.00 92.94 274 PHE A N 1
ATOM 2265 C CA . PHE A 1 274 ? 19.050 3.480 -37.599 1.00 92.94 274 PHE A CA 1
ATOM 2266 C C . PHE A 1 274 ? 20.567 3.672 -37.421 1.00 92.94 274 PHE A C 1
ATOM 2268 O O . PHE A 1 274 ? 21.070 4.787 -37.536 1.00 92.94 274 PHE A O 1
ATOM 2275 N N . SER A 1 275 ? 21.314 2.588 -37.185 1.00 94.06 275 SER A N 1
ATOM 2276 C CA . SER A 1 275 ? 22.776 2.631 -37.057 1.00 94.06 275 SER A CA 1
ATOM 2277 C C . SER A 1 275 ? 23.457 3.079 -38.359 1.00 94.06 275 SER A C 1
ATOM 2279 O O . SER A 1 275 ? 24.369 3.900 -38.327 1.00 94.06 275 SER A O 1
ATOM 2281 N N . ILE A 1 276 ? 22.993 2.609 -39.521 1.00 92.81 276 ILE A N 1
ATOM 2282 C CA . ILE A 1 276 ? 23.511 3.056 -40.826 1.00 92.81 276 ILE A CA 1
ATOM 2283 C C . ILE A 1 276 ? 23.258 4.557 -41.023 1.00 92.81 276 ILE A C 1
ATOM 2285 O O . ILE A 1 276 ? 24.156 5.283 -41.455 1.00 92.81 276 ILE A O 1
ATOM 2289 N N . LEU A 1 277 ? 22.062 5.040 -40.676 1.00 91.88 277 LEU A N 1
ATOM 2290 C CA . LEU A 1 277 ? 21.725 6.462 -40.761 1.00 91.88 277 LEU A CA 1
ATOM 2291 C C . LEU A 1 277 ? 22.623 7.305 -39.853 1.00 91.88 277 LEU A C 1
ATOM 2293 O O . LEU A 1 277 ? 23.263 8.242 -40.326 1.00 91.88 277 LEU A O 1
ATOM 2297 N N . ALA A 1 278 ? 22.773 6.906 -38.588 1.00 91.62 278 ALA A N 1
ATOM 2298 C CA . ALA A 1 278 ? 23.650 7.584 -37.638 1.00 91.62 278 ALA A CA 1
ATOM 2299 C C . ALA A 1 278 ? 25.110 7.624 -38.126 1.00 91.62 278 ALA A C 1
ATOM 2301 O O . ALA A 1 278 ? 25.762 8.662 -38.041 1.00 91.62 278 ALA A O 1
ATOM 2302 N N . SER A 1 279 ? 25.618 6.527 -38.695 1.00 90.75 279 SER A N 1
ATOM 2303 C CA . SER A 1 279 ? 26.981 6.457 -39.242 1.00 90.75 279 SER A CA 1
ATOM 2304 C C . SER A 1 279 ? 27.188 7.213 -40.554 1.00 90.75 279 SER A C 1
ATOM 2306 O O . SER A 1 279 ? 28.332 7.500 -40.908 1.00 90.75 279 SER A O 1
ATOM 2308 N N . THR A 1 280 ? 26.117 7.528 -41.280 1.00 88.81 280 THR A N 1
ATOM 2309 C CA . THR A 1 280 ? 26.155 8.374 -42.484 1.00 88.81 280 THR A CA 1
ATOM 2310 C C . THR A 1 280 ? 25.773 9.824 -42.187 1.00 88.81 280 THR A C 1
ATOM 2312 O O . THR A 1 280 ? 25.704 10.635 -43.106 1.00 88.81 280 THR A O 1
ATOM 2315 N N . SER A 1 281 ? 25.553 10.160 -40.909 1.00 86.75 281 SER A N 1
ATOM 2316 C CA . SER A 1 281 ? 25.048 11.460 -40.452 1.00 86.75 281 SER A CA 1
ATOM 2317 C C . SER A 1 281 ? 23.702 11.854 -41.076 1.00 86.75 281 SER A C 1
ATOM 2319 O O . SER A 1 281 ? 23.368 13.036 -41.136 1.00 86.75 281 SER A O 1
ATOM 2321 N N . ASN A 1 282 ? 22.916 10.869 -41.514 1.00 84.50 282 ASN A N 1
ATOM 2322 C CA . ASN A 1 282 ? 21.551 11.056 -41.988 1.00 84.50 282 ASN A CA 1
ATOM 2323 C C . ASN A 1 282 ? 20.561 10.837 -40.839 1.00 84.50 282 ASN A C 1
ATOM 2325 O O . ASN A 1 282 ? 20.787 10.017 -39.950 1.00 84.50 282 ASN A O 1
ATOM 2329 N N . ASN A 1 283 ? 19.435 11.548 -40.864 1.00 80.81 283 ASN A N 1
ATOM 2330 C CA . ASN A 1 283 ? 18.347 11.322 -39.921 1.00 80.81 283 ASN A CA 1
ATOM 2331 C C . ASN A 1 283 ? 16.997 11.527 -40.609 1.00 80.81 283 ASN A C 1
ATOM 2333 O O . ASN A 1 283 ? 16.638 12.656 -40.935 1.00 80.81 283 ASN A O 1
ATOM 2337 N N . PHE A 1 284 ? 16.255 10.438 -40.800 1.00 83.00 284 PHE A N 1
ATOM 2338 C CA . PHE A 1 284 ? 14.910 10.476 -41.379 1.00 83.00 284 PHE A CA 1
ATOM 2339 C C . PHE A 1 284 ? 13.801 10.666 -40.334 1.00 83.00 284 PHE A C 1
ATOM 2341 O O . PHE A 1 284 ? 12.670 10.948 -40.702 1.00 83.00 284 PHE A O 1
ATOM 2348 N N . GLY A 1 285 ? 14.120 10.582 -39.037 1.00 81.25 285 GLY A N 1
ATOM 2349 C CA . GLY A 1 285 ? 13.164 10.832 -37.952 1.00 81.25 285 GLY A CA 1
ATOM 2350 C C . GLY A 1 285 ? 12.363 9.613 -37.480 1.00 81.25 285 GLY A C 1
ATOM 2351 O O . GLY A 1 285 ? 11.802 9.671 -36.391 1.00 81.25 285 GLY A O 1
ATOM 2352 N N . ASP A 1 286 ? 12.397 8.488 -38.204 1.00 82.81 286 ASP A N 1
ATOM 2353 C CA . ASP A 1 286 ? 11.633 7.263 -37.887 1.00 82.81 286 ASP A CA 1
ATOM 2354 C C . ASP A 1 286 ? 11.853 6.756 -36.450 1.00 82.81 286 ASP A C 1
ATOM 2356 O O . ASP A 1 286 ? 10.939 6.268 -35.773 1.00 82.81 286 ASP A O 1
ATOM 2360 N N . MET A 1 287 ? 13.088 6.895 -35.965 1.00 87.50 287 MET A N 1
ATOM 2361 C CA . MET A 1 287 ? 13.485 6.575 -34.601 1.00 87.50 287 MET A CA 1
ATOM 2362 C C . MET A 1 287 ? 14.320 7.713 -34.038 1.00 87.50 287 MET A C 1
ATOM 2364 O O . MET A 1 287 ? 15.320 8.119 -34.626 1.00 87.50 287 MET A O 1
ATOM 2368 N N . THR A 1 288 ? 13.953 8.195 -32.855 1.00 89.06 288 THR A N 1
ATOM 2369 C CA . THR A 1 288 ? 14.699 9.248 -32.166 1.00 89.06 288 THR A CA 1
ATOM 2370 C C . THR A 1 288 ? 15.132 8.799 -30.770 1.00 89.06 288 THR A C 1
ATOM 2372 O O . THR A 1 288 ? 14.377 8.139 -30.044 1.00 89.06 288 THR A O 1
ATOM 2375 N N . PRO A 1 289 ? 16.373 9.111 -30.359 1.00 90.50 289 PRO A N 1
ATOM 2376 C CA . PRO A 1 289 ? 16.887 8.695 -29.064 1.00 90.50 289 PRO A CA 1
ATOM 2377 C C . PRO A 1 289 ? 16.245 9.502 -27.935 1.00 90.50 289 PRO A C 1
ATOM 2379 O O . PRO A 1 289 ? 16.340 10.728 -27.887 1.00 90.50 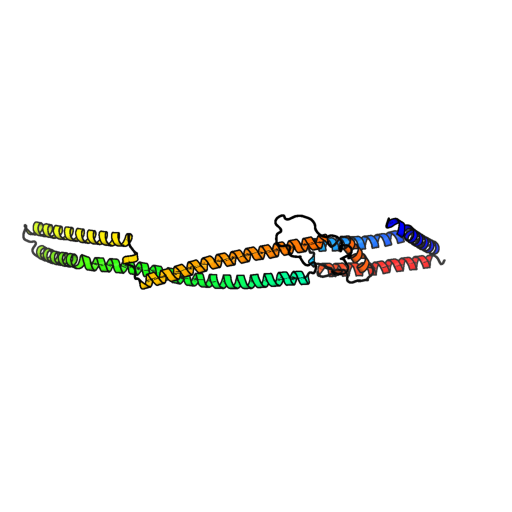289 PRO A O 1
ATOM 2382 N N . ASN A 1 290 ? 15.653 8.808 -26.967 1.00 89.19 290 ASN A N 1
ATOM 2383 C CA . ASN A 1 290 ? 15.004 9.438 -25.819 1.00 89.19 290 ASN A CA 1
ATOM 2384 C C . ASN A 1 290 ? 15.893 9.400 -24.565 1.00 89.19 290 ASN A C 1
ATOM 2386 O O . ASN A 1 290 ? 15.997 10.384 -23.834 1.00 89.19 290 ASN A O 1
ATOM 2390 N N . SER A 1 291 ? 16.607 8.292 -24.335 1.00 87.38 291 SER A N 1
ATOM 2391 C CA . SER A 1 291 ? 17.452 8.141 -23.139 1.00 87.38 291 SER A CA 1
ATOM 2392 C C . SER A 1 291 ? 18.833 8.797 -23.276 1.00 87.38 291 SER A C 1
ATOM 2394 O O . SER A 1 291 ? 19.446 8.787 -24.346 1.00 87.38 291 SER A O 1
ATOM 2396 N N . LYS A 1 292 ? 19.373 9.302 -22.156 1.00 89.31 292 LYS A N 1
ATOM 2397 C CA . LYS A 1 292 ? 20.724 9.893 -22.080 1.00 89.31 292 LYS A CA 1
ATOM 2398 C C . LYS A 1 292 ? 21.810 8.937 -22.589 1.00 89.31 292 LYS A C 1
ATOM 2400 O O . LYS A 1 292 ? 22.682 9.348 -23.347 1.00 89.31 292 LYS A O 1
ATOM 2405 N N . ASN A 1 293 ? 21.733 7.662 -22.211 1.00 88.81 293 ASN A N 1
ATOM 2406 C CA . ASN A 1 293 ? 22.752 6.666 -22.550 1.00 88.81 293 ASN A CA 1
ATOM 2407 C C . ASN A 1 293 ? 22.812 6.393 -24.056 1.00 88.81 293 ASN A C 1
ATOM 2409 O O . ASN A 1 293 ? 23.898 6.291 -24.620 1.00 88.81 293 ASN A O 1
ATOM 2413 N N . ILE A 1 294 ? 21.654 6.327 -24.719 1.00 91.44 294 ILE A N 1
ATOM 2414 C CA . ILE A 1 294 ? 21.601 6.152 -26.175 1.00 91.44 294 ILE A CA 1
ATOM 2415 C C . ILE A 1 294 ? 22.124 7.399 -26.881 1.00 91.44 294 ILE A C 1
ATOM 2417 O O . ILE A 1 294 ? 22.905 7.264 -27.816 1.00 91.44 294 ILE A O 1
ATOM 2421 N N . LYS A 1 295 ? 21.748 8.601 -26.422 1.00 92.94 295 LYS A N 1
ATOM 2422 C CA . LYS A 1 295 ? 22.263 9.857 -26.993 1.00 92.94 295 LYS A CA 1
ATOM 2423 C C . LYS A 1 295 ? 23.794 9.888 -26.966 1.00 92.94 295 LYS A C 1
ATOM 2425 O O . LYS A 1 295 ? 24.412 10.177 -27.981 1.00 92.94 295 LYS A O 1
ATOM 2430 N N . ILE A 1 296 ? 24.402 9.497 -25.844 1.00 92.81 296 ILE A N 1
ATOM 2431 C CA . ILE A 1 296 ? 25.864 9.384 -25.714 1.00 92.81 296 ILE A CA 1
ATOM 2432 C C . ILE A 1 296 ? 26.433 8.334 -26.680 1.00 92.81 296 ILE A C 1
ATOM 2434 O O . ILE A 1 296 ? 27.416 8.604 -27.365 1.00 92.81 296 ILE A O 1
ATOM 2438 N N . ALA A 1 297 ? 25.817 7.153 -26.768 1.00 92.88 297 ALA A N 1
ATOM 2439 C CA . ALA A 1 297 ? 26.263 6.103 -27.682 1.00 92.88 297 ALA A CA 1
ATOM 2440 C C . ALA A 1 297 ? 26.201 6.541 -29.158 1.00 92.88 297 ALA A C 1
ATOM 2442 O O . ALA A 1 297 ? 27.107 6.224 -29.921 1.00 92.88 297 ALA A O 1
ATOM 2443 N N . ILE A 1 298 ? 25.177 7.303 -29.555 1.00 93.12 298 ILE A N 1
ATOM 2444 C CA . ILE A 1 298 ? 25.074 7.903 -30.895 1.00 93.12 298 ILE A CA 1
ATOM 2445 C C . ILE A 1 298 ? 26.181 8.931 -31.121 1.00 93.12 298 ILE A C 1
ATOM 2447 O O . ILE A 1 298 ? 26.830 8.890 -32.162 1.00 93.12 298 ILE A O 1
ATOM 2451 N N . CYS A 1 299 ? 26.464 9.803 -30.147 1.00 93.12 299 CYS A N 1
ATOM 2452 C CA . CYS A 1 299 ? 27.585 10.739 -30.258 1.00 93.12 299 CYS A CA 1
ATOM 2453 C C . CYS A 1 299 ? 28.910 10.004 -30.507 1.00 93.12 299 CYS A C 1
ATOM 2455 O O . CYS A 1 299 ? 29.674 10.400 -31.386 1.00 93.12 299 CYS A O 1
ATOM 2457 N N . PHE A 1 300 ? 29.168 8.909 -29.785 1.00 92.94 300 PHE A N 1
ATOM 2458 C CA . PHE A 1 300 ? 30.358 8.087 -30.015 1.00 92.94 300 PHE A CA 1
ATOM 2459 C C . PHE A 1 300 ? 30.370 7.438 -31.400 1.00 92.94 300 PHE A C 1
ATOM 2461 O O . PHE A 1 300 ? 31.414 7.444 -32.049 1.00 92.94 300 PHE A O 1
ATOM 2468 N N . GLN A 1 301 ? 29.235 6.923 -31.879 1.00 94.31 301 GLN A N 1
ATOM 2469 C CA . GLN A 1 301 ? 29.140 6.353 -33.223 1.00 94.31 301 GLN A CA 1
ATOM 2470 C C . GLN A 1 301 ? 29.435 7.392 -34.310 1.00 94.31 301 GLN A C 1
ATOM 2472 O O . GLN A 1 301 ? 30.180 7.100 -35.247 1.00 94.31 301 GLN A O 1
ATOM 2477 N N . ILE A 1 302 ? 28.891 8.605 -34.184 1.00 93.06 302 ILE A N 1
ATOM 2478 C CA . ILE A 1 302 ? 29.117 9.697 -35.138 1.00 93.06 302 ILE A CA 1
ATOM 2479 C C . ILE A 1 302 ? 30.594 10.104 -35.134 1.00 93.06 302 ILE A C 1
ATOM 2481 O O . ILE A 1 302 ? 31.218 10.142 -36.192 1.00 93.06 302 ILE A O 1
ATOM 2485 N N . LEU A 1 303 ? 31.184 10.338 -33.955 1.00 91.56 303 LEU A N 1
ATOM 2486 C CA . LEU A 1 303 ? 32.607 10.678 -33.829 1.00 91.56 303 LEU A CA 1
ATOM 2487 C C . LEU A 1 303 ? 33.502 9.602 -34.450 1.00 91.56 303 LEU A C 1
ATOM 2489 O O . LEU A 1 303 ? 34.417 9.910 -35.214 1.00 91.56 303 LEU A O 1
ATOM 2493 N N . PHE A 1 304 ? 33.208 8.335 -34.164 1.00 89.44 304 PHE A N 1
ATOM 2494 C CA . PHE A 1 304 ? 33.930 7.205 -34.733 1.00 89.44 304 PHE A CA 1
ATOM 2495 C C . PHE A 1 304 ? 33.793 7.146 -36.259 1.00 89.44 304 PHE A C 1
ATOM 2497 O O . PHE A 1 304 ? 34.779 6.918 -36.957 1.00 89.44 304 PHE A O 1
ATOM 2504 N N . SER A 1 305 ? 32.596 7.414 -36.785 1.00 89.44 305 SER A N 1
ATOM 2505 C CA . SER A 1 305 ? 32.326 7.421 -38.227 1.00 89.44 305 SER A CA 1
ATOM 2506 C C . SER A 1 305 ? 33.076 8.552 -38.939 1.00 89.44 305 SER A C 1
ATOM 2508 O O . SER A 1 305 ? 33.670 8.316 -39.988 1.00 89.44 305 SER A O 1
ATOM 2510 N N . ILE A 1 306 ? 33.140 9.751 -38.347 1.00 89.25 306 ILE A N 1
ATOM 2511 C CA . ILE A 1 306 ? 33.901 10.892 -38.887 1.00 89.25 306 ILE A CA 1
ATOM 2512 C C . ILE A 1 306 ? 35.400 10.574 -38.941 1.00 89.25 306 ILE A C 1
ATOM 2514 O O . ILE A 1 306 ? 36.032 10.758 -39.983 1.00 89.25 306 ILE A O 1
ATOM 2518 N N . LEU A 1 307 ? 35.970 10.060 -37.845 1.00 87.94 307 LEU A N 1
ATOM 2519 C CA . LEU A 1 307 ? 37.380 9.655 -37.803 1.00 87.94 307 LEU A CA 1
ATOM 2520 C C . LEU A 1 307 ? 37.678 8.578 -38.850 1.00 87.94 307 LEU A C 1
ATOM 2522 O O . LEU A 1 307 ? 38.688 8.647 -39.551 1.00 87.94 307 LEU A O 1
ATOM 2526 N N . PHE A 1 308 ? 36.778 7.604 -38.983 1.00 87.00 308 PHE A N 1
ATOM 2527 C CA . PHE A 1 308 ? 36.918 6.525 -39.945 1.00 87.00 308 PHE A CA 1
ATOM 2528 C C . PHE A 1 308 ? 36.894 7.034 -41.395 1.00 87.00 308 PHE A C 1
ATOM 2530 O O . PHE A 1 308 ? 37.761 6.658 -42.186 1.00 87.00 308 PHE A O 1
ATOM 2537 N N . ILE A 1 309 ? 35.954 7.922 -41.740 1.00 87.00 309 ILE A N 1
ATOM 2538 C CA . ILE A 1 309 ? 35.896 8.561 -43.064 1.00 87.00 309 ILE A CA 1
ATOM 2539 C C . ILE A 1 309 ? 37.198 9.318 -43.342 1.00 87.00 309 ILE A C 1
ATOM 2541 O O . ILE A 1 309 ? 37.757 9.173 -44.427 1.00 87.00 309 ILE A O 1
ATOM 2545 N N . GLY A 1 310 ? 37.732 10.054 -42.361 1.00 86.81 310 GLY A N 1
ATOM 2546 C CA . GLY A 1 310 ? 39.016 10.749 -42.493 1.00 86.81 310 GLY A CA 1
ATOM 2547 C C . GLY A 1 310 ? 40.176 9.809 -42.841 1.00 86.81 310 GLY A C 1
ATOM 2548 O O . GLY A 1 310 ? 40.923 10.070 -43.783 1.00 86.81 310 GLY A O 1
ATOM 2549 N N . VAL A 1 311 ? 40.291 8.674 -42.141 1.00 86.31 311 VAL A N 1
ATOM 2550 C CA . VAL A 1 311 ? 41.313 7.646 -42.424 1.00 86.31 311 VAL A CA 1
ATOM 2551 C C . VAL A 1 311 ? 41.115 7.014 -43.803 1.00 86.31 311 VAL A C 1
ATOM 2553 O O . VAL A 1 311 ? 42.089 6.763 -44.515 1.00 86.31 311 VAL A O 1
ATOM 2556 N N . LEU A 1 312 ? 39.867 6.750 -44.193 1.00 85.12 312 LEU A N 1
ATOM 2557 C CA . LEU A 1 312 ? 39.543 6.163 -45.490 1.00 85.12 312 LEU A CA 1
ATOM 2558 C C . LEU A 1 312 ? 39.920 7.113 -46.634 1.00 85.12 312 LEU A C 1
ATOM 2560 O O . LEU A 1 312 ? 40.576 6.685 -47.584 1.00 85.12 312 LEU A O 1
ATOM 2564 N N . VAL A 1 313 ? 39.573 8.397 -46.521 1.00 86.38 313 VAL A N 1
ATOM 2565 C CA . VAL A 1 313 ? 39.910 9.428 -47.514 1.00 86.38 313 VAL A CA 1
ATOM 2566 C C . VAL A 1 313 ? 41.425 9.623 -47.611 1.00 86.38 313 VAL A C 1
ATOM 2568 O O . VAL A 1 313 ? 41.963 9.582 -48.716 1.00 86.38 313 VAL A O 1
ATOM 2571 N N . ASP A 1 314 ? 42.135 9.743 -46.483 1.00 84.62 314 ASP A N 1
ATOM 2572 C CA . ASP A 1 314 ? 43.605 9.830 -46.465 1.00 84.62 314 ASP A CA 1
ATOM 2573 C C . ASP A 1 314 ? 44.255 8.611 -47.139 1.00 84.62 314 ASP A C 1
ATOM 2575 O O . ASP A 1 314 ? 45.191 8.746 -47.933 1.00 84.62 314 ASP A O 1
ATOM 2579 N N . HIS A 1 315 ? 43.730 7.407 -46.884 1.00 81.88 315 HIS A N 1
ATOM 2580 C CA . HIS A 1 315 ? 44.241 6.195 -47.512 1.00 81.88 315 HIS A CA 1
ATOM 2581 C C . HIS A 1 315 ? 44.017 6.175 -49.029 1.00 81.88 315 HIS A C 1
ATOM 2583 O O . HIS A 1 315 ? 44.926 5.774 -49.764 1.00 81.88 315 HIS A O 1
ATOM 2589 N N . ILE A 1 316 ? 42.846 6.619 -49.500 1.00 81.25 316 ILE A N 1
ATOM 2590 C CA . ILE A 1 316 ? 42.541 6.733 -50.931 1.00 81.25 316 ILE A CA 1
ATOM 2591 C C . ILE A 1 316 ? 43.480 7.747 -51.590 1.00 81.25 316 ILE A C 1
ATOM 2593 O O . ILE A 1 316 ? 44.150 7.398 -52.560 1.00 81.25 316 ILE A O 1
ATOM 2597 N N . ILE A 1 317 ? 43.614 8.952 -51.027 1.00 83.38 317 ILE A N 1
ATOM 2598 C CA . ILE A 1 317 ? 44.476 10.015 -51.571 1.00 83.38 317 ILE A CA 1
ATOM 2599 C C . ILE A 1 317 ? 45.936 9.552 -51.653 1.00 83.38 317 ILE A C 1
ATOM 2601 O O . ILE A 1 317 ? 46.576 9.690 -52.695 1.00 83.38 317 ILE A O 1
ATOM 2605 N N . LYS A 1 318 ? 46.470 8.944 -50.586 1.00 79.50 318 LYS A N 1
ATOM 2606 C CA . LYS A 1 318 ? 47.846 8.413 -50.579 1.00 79.50 318 LYS A CA 1
ATOM 2607 C C . LYS A 1 318 ? 48.063 7.309 -51.606 1.00 79.50 318 LYS A C 1
ATOM 2609 O O . LYS A 1 318 ? 49.176 7.171 -52.104 1.00 79.50 318 LYS A O 1
ATOM 2614 N N . SER A 1 319 ? 47.043 6.506 -51.887 1.00 73.06 319 SER A N 1
ATOM 2615 C CA . SER A 1 319 ? 47.148 5.428 -52.872 1.00 73.06 319 SER A CA 1
ATOM 2616 C C . SER A 1 319 ? 47.148 5.985 -54.295 1.00 73.06 319 SER A C 1
ATOM 2618 O O . SER A 1 319 ? 48.025 5.625 -55.071 1.00 73.06 319 SER A O 1
ATOM 2620 N N . ILE A 1 320 ? 46.278 6.961 -54.582 1.00 75.88 320 ILE A N 1
ATOM 2621 C CA . ILE A 1 320 ? 46.259 7.689 -55.860 1.00 75.88 320 ILE A CA 1
ATOM 2622 C C . ILE A 1 320 ? 47.609 8.379 -56.112 1.00 75.88 320 ILE A C 1
ATOM 2624 O O . ILE A 1 320 ? 48.205 8.200 -57.169 1.00 75.88 320 ILE A O 1
ATOM 2628 N N . ASN A 1 321 ? 48.150 9.096 -55.121 1.00 74.75 321 ASN A N 1
ATOM 2629 C CA . ASN A 1 321 ? 49.420 9.818 -55.272 1.00 74.75 321 ASN A CA 1
ATOM 2630 C C . ASN A 1 321 ? 50.641 8.899 -55.462 1.00 74.75 321 ASN A C 1
ATOM 2632 O O . ASN A 1 321 ? 51.640 9.329 -56.029 1.00 74.75 321 ASN A O 1
ATOM 2636 N N . ARG A 1 322 ? 50.579 7.641 -55.006 1.00 64.75 322 ARG A N 1
ATOM 2637 C CA . ARG A 1 322 ? 51.634 6.636 -55.238 1.00 64.75 322 ARG A CA 1
ATOM 2638 C C . ARG A 1 322 ? 51.551 5.977 -56.616 1.00 64.75 322 ARG A C 1
ATOM 2640 O O . ARG A 1 322 ? 52.528 5.367 -57.024 1.00 64.75 322 ARG A O 1
ATOM 2647 N N . GLY A 1 323 ? 50.411 6.072 -57.303 1.00 55.97 323 GLY A N 1
ATOM 2648 C CA . GLY A 1 323 ? 50.225 5.564 -58.665 1.00 55.97 323 GLY A CA 1
ATOM 2649 C C . GLY A 1 323 ? 50.702 6.511 -59.772 1.00 55.97 323 GLY A C 1
ATOM 2650 O O . GLY A 1 323 ? 50.741 6.094 -60.921 1.00 55.97 323 GLY A O 1
ATOM 2651 N N . ASN A 1 324 ? 51.072 7.753 -59.435 1.00 46.59 324 ASN A N 1
ATOM 2652 C CA . ASN A 1 324 ? 51.521 8.791 -60.375 1.00 46.59 324 ASN A CA 1
ATOM 2653 C C . ASN A 1 324 ? 53.060 8.952 -60.435 1.00 46.59 324 ASN A C 1
ATOM 2655 O O . ASN A 1 324 ? 53.544 10.065 -60.642 1.00 46.59 324 ASN A O 1
ATOM 2659 N N . TRP A 1 325 ? 53.820 7.869 -60.240 1.00 41.34 325 TRP A N 1
ATOM 2660 C CA . TRP A 1 325 ? 55.259 7.795 -60.541 1.00 41.34 325 TRP A CA 1
ATOM 2661 C C . TRP A 1 325 ? 55.543 6.630 -61.479 1.00 41.34 325 TRP A C 1
ATOM 2663 O O . TRP A 1 325 ? 55.130 5.499 -61.129 1.0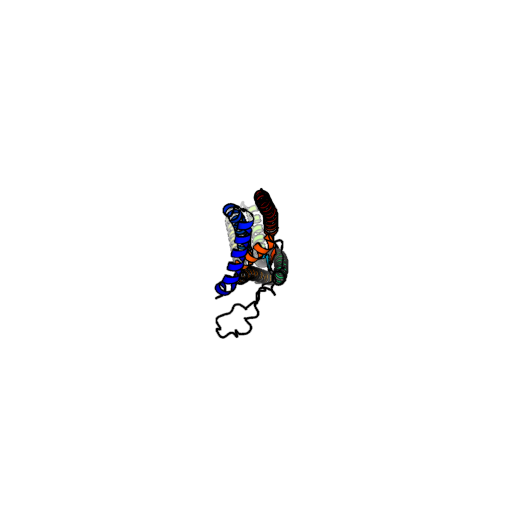0 41.34 325 TRP A O 1
#

InterPro domains:
  IPR013099 Potassium channel domain [PF07885] (261-318)

Solvent-accessible surface area (backbone atoms only — not comparable to full-atom values): 17904 Å² total; per-residue (Å²): 118,72,69,69,70,46,45,62,60,52,50,52,51,52,52,50,52,49,51,53,35,68,76,22,67,43,61,59,73,58,53,52,51,51,54,50,51,53,55,49,48,37,51,51,51,15,51,51,51,42,54,48,34,74,77,34,60,74,37,42,48,62,47,73,76,81,76,56,73,78,81,69,82,81,68,82,88,78,88,76,100,63,90,72,69,82,84,71,83,70,55,86,44,67,68,61,41,48,52,57,48,46,59,51,51,53,51,46,53,54,47,52,52,51,39,52,54,48,53,57,47,38,52,53,42,46,56,53,30,56,55,42,47,57,51,32,55,49,36,23,52,52,46,49,52,52,48,46,53,62,77,36,42,64,56,51,54,51,44,54,55,50,51,54,52,45,56,56,53,61,76,56,68,89,46,88,69,46,62,62,53,46,53,54,53,51,52,52,45,52,53,48,51,52,50,47,53,50,52,48,50,52,53,50,53,50,36,76,77,39,52,74,79,40,32,47,64,68,57,47,53,53,31,51,51,38,49,53,49,39,51,56,44,52,53,49,47,54,53,44,54,50,51,49,55,50,51,52,51,49,52,52,52,51,51,52,50,42,46,51,58,51,54,76,74,48,58,67,63,59,30,42,52,49,27,52,30,45,52,67,75,46,79,91,64,57,66,40,74,60,32,71,70,53,47,52,53,49,53,51,45,36,54,51,34,54,55,48,51,52,55,52,51,53,52,51,52,56,25,44,65,63,53,76,116

pLDDT: mean 81.99, std 16.7, range [29.92, 97.62]

Organism: Bacteroides ovatus (NCBI:txid28116)

Nearest PDB structures (foldseek):
  5xg2-assembly1_A  TM=2.759E-01  e=7.406E-02  Pyrococcus yayanosii CH1
  3g6b-assembly1_A  TM=2.985E-01  e=1.376E-01  Thermotoga maritima
  7zr1-assembly1_C  TM=2.208E-01  e=5.000E-01  Thermochaetoides thermophila
  3ja6-assembly1_H  TM=2.100E-01  e=8.821E-01  Escherichia coli